Protein AF-A0A1V6YVW1-F1 (afdb_monomer_lite)

Sequence (339 aa):
MDSSQSLRDACGVPDSLFVRSDEDLIRLVYKEFPEEIDRLRRAYSIRDGPWTPSSTPSPSYILYNEEYDEVNRTLVGLLALRWIHTGQYETFIGSQPSASQLTRTSFDWIHGFYTRLITDANALFTLITSIIVNDLGKDPQLASDCHAKTDVDFSTLNHDAILLVACKAGLVPSLEQLPDQDRGDILRAIELGATFNFGQLAQAENAPVCLSGLHRMKGHDRSFRLRFMEQLLDIAGAAGHMDWTCAKKLTQPIFESYRNVYDVCEGVIAGTLTVRSGYDLVLIRRAEFIRDKDVRRFQVEDNPGDRALMRLFCMGNVTTQESINQSINQSSINLLQSN

Secondary structure (DSSP, 8-state):
--TT--HHHHHTSHHHHHTS-HHHHHHHHHHHSHHHHHHHTTS-----S-----SSPPHHHHHHSS--HHHHHHHHHHHHHHHHHTT-HHHHHTTS-TTTPPPHHHHHHHHHHHHTT--SHHHHHHHHHHHHHHGGGG-HHHHHHHHHHHS---TTS-HHHHHHHHHHTT--GGGGGS-HHHHHHHHHHHHHHTT--HHHHHTT-S-GGGGGGGGGGTT-HHHHHHHHHHHHHHHHHTTTTT--SS-TT--HHHHHHHHHHHHHHHHHHHTSS-HHHHHHHHHHHHHHHHTTSSPPPP-TTT-HHHHHHHHHHHHTT--SHHHHHHHHHHHHHHHHS--

Organism: Penicillium nalgiovense (NCBI:txid60175)

pLDDT: mean 89.25, std 13.31, range [36.84, 98.81]

Foldseek 3Di:
DPPPDALLNVLQPLVSLLVDDLLVNLVNLCVLQVPLLVLQQQFDDDDDDDFDADPDDASCCSVPVDFRQSSLLLSLLVNLVSCLQVVVQCQAQPPADPVFTADSVLSVVLSVLVCVQSVGSQSVLLLNLLSSLQRSLRRQVLQVVLCVQPVDRPSPADSLVSSLSCVVSCVRVSLVVHDPLSSVLSSLLSVLVSQADLLCLLLVVDDLCSLVSLLVCQVVVSSPSSSLSSVLSSQQSSCSSRPSRHSHRNTHSNSVSSVLSVVLSVCCSVVVDPSVRSSLSSLQVLQVQAVVAPDDRAPCPPDVVSVVVSSVCSNQVPRYPVSVVVVVVVVVVVVVVVD

Structure (mmCIF, N/CA/C/O backbone):
data_AF-A0A1V6YVW1-F1
#
_entry.id   AF-A0A1V6YVW1-F1
#
loop_
_atom_site.group_PDB
_atom_site.id
_atom_site.type_symbol
_atom_site.label_atom_id
_atom_site.label_alt_id
_atom_site.label_comp_id
_atom_site.label_asym_id
_atom_site.label_entity_id
_atom_site.label_seq_id
_atom_site.pdbx_PDB_ins_code
_atom_site.Cartn_x
_atom_site.Cartn_y
_atom_site.Cartn_z
_atom_site.occupancy
_atom_site.B_iso_or_equiv
_atom_site.auth_seq_id
_atom_site.auth_comp_id
_atom_site.auth_asym_id
_atom_site.auth_atom_id
_atom_site.pdbx_PDB_model_num
ATOM 1 N N . MET A 1 1 ? 25.630 0.011 -17.166 1.00 51.31 1 MET A N 1
ATOM 2 C CA . MET A 1 1 ? 24.665 -0.769 -16.369 1.00 51.31 1 MET A CA 1
ATOM 3 C C . MET A 1 1 ? 24.852 -2.223 -16.722 1.00 51.31 1 MET A C 1
ATOM 5 O O . MET A 1 1 ? 24.993 -2.512 -17.904 1.00 51.31 1 MET A O 1
ATOM 9 N N . ASP A 1 2 ? 24.896 -3.110 -15.734 1.00 52.19 2 ASP A N 1
ATOM 10 C CA . ASP A 1 2 ? 24.866 -4.540 -16.014 1.00 52.19 2 ASP A CA 1
ATOM 11 C C . ASP A 1 2 ? 23.437 -4.910 -16.435 1.00 52.19 2 ASP A C 1
ATOM 13 O O . ASP A 1 2 ? 22.532 -5.009 -15.609 1.00 52.19 2 ASP A O 1
ATOM 17 N N . SER A 1 3 ? 23.206 -5.014 -17.745 1.00 55.66 3 SER A N 1
ATOM 18 C CA . SER A 1 3 ? 21.890 -5.293 -18.333 1.00 55.66 3 SER A CA 1
ATOM 19 C C . SER A 1 3 ? 21.338 -6.677 -17.957 1.00 55.66 3 SER A C 1
ATOM 21 O O . SER A 1 3 ? 20.194 -6.993 -18.300 1.00 55.66 3 SER A O 1
ATOM 23 N N . SER A 1 4 ? 22.131 -7.499 -17.261 1.00 68.88 4 SER A N 1
ATOM 24 C CA . SER A 1 4 ? 21.795 -8.870 -16.882 1.00 68.88 4 SER A CA 1
ATOM 25 C C . SER A 1 4 ? 21.086 -9.010 -15.530 1.00 68.88 4 SER A C 1
ATOM 27 O O . SER A 1 4 ? 20.382 -9.997 -15.343 1.00 68.88 4 SER A O 1
ATOM 29 N N . GLN A 1 5 ? 21.194 -8.037 -14.618 1.00 84.06 5 GLN A N 1
ATOM 30 C CA . GLN A 1 5 ? 20.652 -8.193 -13.263 1.00 84.06 5 GLN A CA 1
ATOM 31 C C . GLN A 1 5 ? 19.112 -8.220 -13.260 1.00 84.06 5 GLN A C 1
ATOM 33 O O . GLN A 1 5 ? 18.473 -7.358 -13.876 1.00 84.06 5 GLN A O 1
ATOM 38 N N . SER A 1 6 ? 18.521 -9.208 -12.576 1.00 91.81 6 SER A N 1
ATOM 39 C CA . SER A 1 6 ? 17.074 -9.277 -12.324 1.00 91.81 6 SER A CA 1
ATOM 40 C C . SER A 1 6 ? 16.678 -8.412 -11.122 1.00 91.81 6 SER A C 1
ATOM 42 O O . SER A 1 6 ? 17.520 -8.090 -10.273 1.00 91.81 6 SER A O 1
ATOM 44 N N . LEU A 1 7 ? 15.399 -8.034 -11.011 1.00 95.19 7 LEU A N 1
ATOM 45 C CA . LEU A 1 7 ? 14.935 -7.304 -9.828 1.00 95.19 7 LEU A CA 1
ATOM 46 C C . LEU A 1 7 ? 15.065 -8.167 -8.568 1.00 95.19 7 LEU A C 1
ATOM 48 O O . LEU A 1 7 ? 15.433 -7.662 -7.505 1.00 95.19 7 LEU A O 1
ATOM 52 N N . ARG A 1 8 ? 14.817 -9.475 -8.694 1.00 92.62 8 ARG A N 1
ATOM 53 C CA . ARG A 1 8 ? 14.979 -10.442 -7.605 1.00 92.62 8 ARG A CA 1
ATOM 54 C C . ARG A 1 8 ? 16.405 -10.463 -7.059 1.00 92.62 8 ARG A C 1
ATOM 56 O O . ARG A 1 8 ? 16.582 -10.389 -5.846 1.00 92.62 8 ARG A O 1
ATOM 63 N N . ASP A 1 9 ? 17.411 -10.488 -7.932 1.00 92.75 9 ASP A N 1
ATOM 64 C CA . ASP A 1 9 ? 18.816 -10.440 -7.505 1.00 92.75 9 ASP A CA 1
ATOM 65 C C . ASP A 1 9 ? 19.139 -9.111 -6.817 1.00 92.75 9 ASP A C 1
ATOM 67 O O . ASP A 1 9 ? 19.844 -9.075 -5.809 1.00 92.75 9 ASP A O 1
ATOM 71 N N . ALA A 1 10 ? 18.600 -8.004 -7.337 1.00 95.31 10 ALA A N 1
ATOM 72 C CA . ALA A 1 10 ? 18.795 -6.685 -6.746 1.00 95.31 10 ALA A CA 1
ATOM 73 C C . ALA A 1 10 ? 18.149 -6.563 -5.352 1.00 95.31 10 ALA A C 1
ATOM 75 O O . ALA A 1 10 ? 18.706 -5.894 -4.482 1.00 95.31 10 ALA A O 1
ATOM 76 N N . CYS A 1 11 ? 17.039 -7.266 -5.096 1.00 96.19 11 CYS A N 1
ATOM 77 C CA . CYS A 1 11 ? 16.436 -7.350 -3.762 1.00 96.19 11 CYS A CA 1
ATOM 78 C C . CYS A 1 11 ? 17.350 -8.040 -2.735 1.00 96.19 11 CYS A C 1
ATOM 80 O O . CYS A 1 11 ? 17.188 -7.817 -1.539 1.00 96.19 11 CYS A O 1
ATOM 82 N N . GLY A 1 12 ? 18.340 -8.825 -3.180 1.00 94.81 12 GLY A N 1
ATOM 83 C CA . GLY A 1 12 ? 19.379 -9.405 -2.323 1.00 94.81 12 GLY A CA 1
ATOM 84 C C . GLY A 1 12 ? 20.291 -8.379 -1.654 1.00 94.81 12 GLY A C 1
ATOM 85 O O . GLY A 1 12 ? 20.924 -8.691 -0.647 1.00 94.81 12 GLY A O 1
ATOM 86 N N . VAL A 1 13 ? 20.341 -7.151 -2.180 1.00 94.00 13 VAL A N 1
ATOM 87 C CA . VAL A 1 13 ? 21.120 -6.043 -1.618 1.00 94.00 13 VAL A CA 1
ATOM 88 C C . VAL A 1 13 ? 20.265 -4.764 -1.646 1.00 94.00 13 VAL A C 1
ATOM 90 O O . VAL A 1 13 ? 20.503 -3.891 -2.487 1.00 94.00 13 VAL A O 1
ATOM 93 N N . PRO A 1 14 ? 19.267 -4.624 -0.746 1.00 92.62 14 PRO A N 1
ATOM 94 C CA . PRO A 1 14 ? 18.287 -3.532 -0.781 1.00 92.62 14 PRO A CA 1
ATOM 95 C C . PRO A 1 14 ? 18.909 -2.134 -0.843 1.00 92.62 14 PRO A C 1
ATOM 97 O O . PRO A 1 14 ? 18.463 -1.290 -1.616 1.00 92.62 14 PRO A O 1
ATOM 100 N N . ASP A 1 15 ? 19.995 -1.904 -0.103 1.00 93.06 15 ASP A N 1
ATOM 101 C CA . ASP A 1 15 ? 20.697 -0.617 -0.113 1.00 93.06 15 ASP A CA 1
ATOM 102 C C . ASP A 1 15 ? 21.286 -0.302 -1.497 1.00 93.06 15 ASP A C 1
ATOM 104 O O . ASP A 1 15 ? 21.225 0.833 -1.960 1.00 93.06 15 ASP A O 1
ATOM 108 N N . SER A 1 16 ? 21.794 -1.307 -2.218 1.00 93.88 16 SER A N 1
ATOM 109 C CA . SER A 1 16 ? 22.285 -1.121 -3.589 1.00 93.88 16 SER A CA 1
ATOM 110 C C . SER A 1 16 ? 21.148 -0.919 -4.591 1.00 93.88 16 SER A C 1
ATOM 112 O O . SER A 1 16 ? 21.315 -0.162 -5.549 1.00 93.88 16 SER A O 1
ATOM 114 N N . LEU A 1 17 ? 20.001 -1.575 -4.390 1.00 95.88 17 LEU A N 1
ATOM 115 C CA . LEU A 1 17 ? 18.803 -1.363 -5.203 1.00 95.88 17 LEU A CA 1
ATOM 116 C C . LEU A 1 17 ? 18.292 0.077 -5.062 1.00 95.88 17 LEU A C 1
ATOM 118 O O . LEU A 1 17 ? 18.029 0.736 -6.065 1.00 95.88 17 LEU A O 1
ATOM 122 N N . PHE A 1 18 ? 18.189 0.574 -3.832 1.00 95.62 18 PHE A N 1
ATOM 123 C CA . PHE A 1 18 ? 17.523 1.840 -3.527 1.00 95.62 18 PHE A CA 1
ATOM 124 C C . PHE A 1 18 ? 18.387 3.098 -3.675 1.00 95.62 18 PHE A C 1
ATOM 126 O O . PHE A 1 18 ? 17.844 4.201 -3.655 1.00 95.62 18 PHE A O 1
ATOM 133 N N . VAL A 1 19 ? 19.697 2.955 -3.893 1.00 94.12 19 VAL A N 1
ATOM 134 C CA . VAL A 1 19 ? 20.601 4.070 -4.246 1.00 94.12 19 VAL A CA 1
ATOM 135 C C . VAL A 1 19 ? 20.623 4.347 -5.762 1.00 94.12 19 VAL A C 1
ATOM 137 O O . VAL A 1 19 ? 21.201 5.337 -6.209 1.00 94.12 19 VAL A O 1
ATOM 140 N N . ARG A 1 20 ? 19.972 3.504 -6.576 1.00 95.31 20 ARG A N 1
ATOM 141 C CA . ARG A 1 20 ? 19.803 3.744 -8.019 1.00 95.31 20 ARG A CA 1
ATOM 142 C C . ARG A 1 20 ? 19.034 5.036 -8.291 1.00 95.31 20 ARG A C 1
ATOM 144 O O . ARG A 1 20 ? 18.223 5.477 -7.475 1.00 95.31 20 ARG A O 1
ATOM 151 N N . SER A 1 21 ? 19.260 5.601 -9.477 1.00 95.62 21 SER A N 1
ATOM 152 C CA . SER A 1 21 ? 18.420 6.687 -9.979 1.00 95.62 21 SER A CA 1
ATOM 153 C C . SER A 1 21 ? 16.964 6.224 -10.111 1.00 95.62 21 SER A C 1
ATOM 155 O O . SER A 1 21 ? 16.701 5.033 -10.302 1.00 95.62 21 SER A O 1
ATOM 157 N N . ASP A 1 22 ? 16.015 7.159 -10.023 1.00 95.06 22 ASP A N 1
ATOM 158 C CA . ASP A 1 22 ? 14.585 6.879 -10.205 1.00 95.06 22 ASP A CA 1
ATOM 159 C C . ASP A 1 22 ? 14.338 6.165 -11.536 1.00 95.06 22 ASP A C 1
ATOM 161 O O . ASP A 1 22 ? 13.654 5.146 -11.567 1.00 95.06 22 ASP A O 1
ATOM 165 N N . GLU A 1 23 ? 14.962 6.643 -12.616 1.00 96.81 23 GLU A N 1
ATOM 166 C CA . GLU A 1 23 ? 14.854 6.036 -13.941 1.00 96.81 23 GLU A CA 1
ATOM 167 C C . GLU A 1 23 ? 15.359 4.587 -13.963 1.00 96.81 23 GLU A C 1
ATOM 169 O O . GLU A 1 23 ? 14.657 3.706 -14.461 1.00 96.81 23 GLU A O 1
ATOM 174 N N . ASP A 1 24 ? 16.531 4.309 -13.388 1.00 96.75 24 ASP A N 1
ATOM 175 C CA . ASP A 1 24 ? 17.090 2.953 -13.365 1.00 96.75 24 ASP A CA 1
ATOM 176 C C . ASP A 1 24 ? 16.232 1.992 -12.543 1.00 96.75 24 ASP A C 1
ATOM 178 O O . ASP A 1 24 ? 16.047 0.837 -12.932 1.00 96.75 24 ASP A O 1
ATOM 182 N N . LEU A 1 25 ? 15.713 2.456 -11.403 1.00 97.50 25 LEU A N 1
ATOM 183 C CA . LEU A 1 25 ? 14.831 1.664 -10.552 1.00 97.50 25 LEU A CA 1
ATOM 184 C C . LEU A 1 25 ? 13.508 1.368 -11.270 1.00 97.50 25 LEU A C 1
ATOM 186 O O . LEU A 1 25 ? 13.089 0.214 -11.322 1.00 97.50 25 LEU A O 1
ATOM 190 N N . ILE A 1 26 ? 12.888 2.385 -11.872 1.00 98.12 26 ILE A N 1
ATOM 191 C CA . ILE A 1 26 ? 11.630 2.256 -12.618 1.00 98.12 26 ILE A CA 1
ATOM 192 C C . ILE A 1 26 ? 11.797 1.297 -13.800 1.00 98.12 26 ILE A C 1
ATOM 194 O O . ILE A 1 26 ? 10.984 0.391 -13.974 1.00 98.12 26 ILE A O 1
ATOM 198 N N . ARG A 1 27 ? 12.873 1.435 -14.586 1.00 97.69 27 ARG A N 1
ATOM 199 C CA . ARG A 1 27 ? 13.152 0.537 -15.718 1.00 97.69 27 ARG A CA 1
ATOM 200 C C . ARG A 1 27 ? 13.446 -0.894 -15.270 1.00 97.69 27 ARG A C 1
ATOM 202 O O . ARG A 1 27 ? 13.035 -1.827 -15.956 1.00 97.69 27 ARG A O 1
ATOM 209 N N . LEU A 1 28 ? 14.130 -1.085 -14.138 1.00 97.50 28 LEU A N 1
ATOM 210 C CA . LEU A 1 28 ? 14.383 -2.418 -13.584 1.00 97.50 28 LEU A CA 1
ATOM 211 C C . LEU A 1 28 ? 13.080 -3.099 -13.150 1.00 97.50 28 LEU A C 1
ATOM 213 O O . LEU A 1 28 ? 12.882 -4.269 -13.465 1.00 97.50 28 LEU A O 1
ATOM 217 N N . VAL A 1 29 ? 12.183 -2.371 -12.483 1.00 97.75 29 VAL A N 1
ATOM 218 C CA . VAL A 1 29 ? 10.866 -2.901 -12.105 1.00 97.75 29 VAL A CA 1
ATOM 219 C C . VAL A 1 29 ? 10.003 -3.173 -13.335 1.00 97.75 29 VAL A C 1
ATOM 221 O O . VAL A 1 29 ? 9.404 -4.238 -13.424 1.00 97.75 29 VAL A O 1
ATOM 224 N N . TYR A 1 30 ? 10.003 -2.283 -14.329 1.00 97.81 30 TYR A N 1
ATOM 225 C CA . TYR A 1 30 ? 9.282 -2.513 -15.583 1.00 97.81 30 TYR A CA 1
ATOM 226 C C . TYR A 1 30 ? 9.770 -3.749 -16.343 1.00 97.81 30 TYR A C 1
ATOM 228 O O . TYR A 1 30 ? 8.966 -4.492 -16.893 1.00 97.81 30 TYR A O 1
ATOM 236 N N . LYS A 1 31 ? 11.081 -4.011 -16.338 1.00 96.38 31 LYS A N 1
ATOM 237 C CA . LYS A 1 31 ? 11.651 -5.226 -16.936 1.00 96.38 31 LYS A CA 1
ATOM 238 C C . LYS A 1 31 ? 11.134 -6.505 -16.259 1.00 96.38 31 LYS A C 1
ATOM 240 O O . LYS A 1 31 ? 11.016 -7.521 -16.937 1.00 96.38 31 LYS A O 1
ATOM 245 N N . GLU A 1 32 ? 10.859 -6.459 -14.956 1.00 96.56 32 GLU A N 1
ATOM 246 C CA . GLU A 1 32 ? 10.355 -7.601 -14.181 1.00 96.56 32 GLU A CA 1
ATOM 247 C C . GLU A 1 32 ? 8.834 -7.792 -14.328 1.00 96.56 32 GLU A C 1
ATOM 249 O O . GLU A 1 32 ? 8.370 -8.926 -14.419 1.00 96.56 32 GLU A O 1
ATOM 254 N N . PHE A 1 33 ? 8.069 -6.696 -14.394 1.00 97.19 33 PHE A N 1
ATOM 255 C CA . PHE A 1 33 ? 6.597 -6.704 -14.425 1.00 97.19 33 PHE A CA 1
ATOM 256 C C . PHE A 1 33 ? 6.006 -5.976 -15.650 1.00 97.19 33 PHE A C 1
ATOM 258 O O . PHE A 1 33 ? 5.181 -5.068 -15.486 1.00 97.19 33 PHE A O 1
ATOM 265 N N . PRO A 1 34 ? 6.425 -6.302 -16.888 1.00 96.50 34 PRO A N 1
ATOM 266 C CA . PRO A 1 34 ? 5.994 -5.544 -18.058 1.00 96.50 34 PRO A CA 1
ATOM 267 C C . PRO A 1 34 ? 4.485 -5.674 -18.288 1.00 96.50 34 PRO A C 1
ATOM 269 O O . PRO A 1 34 ? 3.816 -4.671 -18.516 1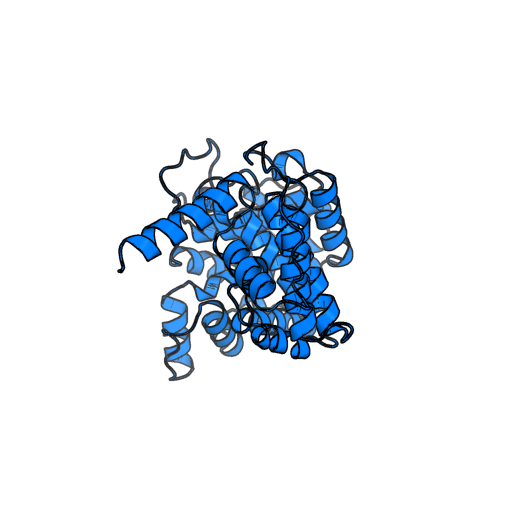.00 96.50 34 PRO A O 1
ATOM 272 N N . GLU A 1 35 ? 3.933 -6.888 -18.166 1.00 95.88 35 GLU A N 1
ATOM 273 C CA . GLU A 1 35 ? 2.511 -7.147 -18.410 1.00 95.88 35 GLU A CA 1
ATOM 274 C C . GLU A 1 35 ? 1.627 -6.423 -17.394 1.00 95.88 35 GLU A C 1
ATOM 276 O O . GLU A 1 35 ? 0.688 -5.729 -17.781 1.00 95.88 35 GLU A O 1
ATOM 281 N N . GLU A 1 36 ? 1.936 -6.541 -16.102 1.00 97.00 36 GLU A N 1
ATOM 282 C CA . GLU A 1 36 ? 1.182 -5.891 -15.036 1.00 97.00 36 GLU A CA 1
ATOM 283 C C . GLU A 1 36 ? 1.202 -4.362 -15.177 1.00 97.00 36 GLU A C 1
ATOM 285 O O . GLU A 1 36 ? 0.148 -3.725 -15.139 1.00 97.00 36 GLU A O 1
ATOM 290 N N . ILE A 1 37 ? 2.369 -3.758 -15.419 1.00 97.69 37 ILE A N 1
ATOM 291 C CA . ILE A 1 37 ? 2.474 -2.296 -15.540 1.00 97.69 37 ILE A CA 1
ATOM 292 C C . ILE A 1 37 ? 1.793 -1.795 -16.824 1.00 97.69 37 ILE A C 1
ATOM 294 O O . ILE A 1 37 ? 1.158 -0.738 -16.804 1.00 97.69 37 ILE A O 1
ATOM 298 N N . ASP A 1 38 ? 1.846 -2.549 -17.925 1.00 97.25 38 ASP A N 1
ATOM 299 C CA . ASP A 1 38 ? 1.110 -2.204 -19.145 1.00 97.25 38 ASP A CA 1
ATOM 300 C C . ASP A 1 38 ? -0.413 -2.258 -18.947 1.00 97.25 38 ASP A C 1
ATOM 302 O O . ASP A 1 38 ? -1.141 -1.457 -19.543 1.00 97.25 38 ASP A O 1
ATOM 306 N N . ARG A 1 39 ? -0.930 -3.163 -18.100 1.00 96.06 39 ARG A N 1
ATOM 307 C CA . ARG A 1 39 ? -2.366 -3.195 -17.762 1.00 96.06 39 ARG A CA 1
ATOM 308 C C . ARG A 1 39 ? -2.820 -1.911 -17.070 1.00 96.06 39 ARG A C 1
ATOM 310 O O . ARG A 1 39 ? -3.889 -1.395 -17.403 1.00 96.06 39 ARG A O 1
ATOM 317 N N . LEU A 1 40 ? -1.998 -1.348 -16.182 1.00 96.38 40 LEU A N 1
ATOM 318 C CA . LEU A 1 40 ? -2.322 -0.121 -15.438 1.00 96.38 40 LEU A CA 1
ATOM 319 C C . LEU A 1 40 ? -2.533 1.103 -16.340 1.00 96.38 40 LEU A C 1
ATOM 321 O O . LEU A 1 40 ? -3.217 2.043 -15.948 1.00 96.38 40 LEU A O 1
ATOM 325 N N . ARG A 1 41 ? -2.037 1.089 -17.581 1.00 95.94 41 ARG A N 1
ATOM 326 C CA . ARG A 1 41 ? -2.298 2.152 -18.569 1.00 95.94 41 ARG A CA 1
ATOM 327 C C . ARG A 1 41 ? -3.778 2.283 -18.942 1.00 95.94 41 ARG A C 1
ATOM 329 O O . ARG A 1 41 ? -4.197 3.337 -19.409 1.00 95.94 41 ARG A O 1
ATOM 336 N N . ARG A 1 42 ? -4.561 1.213 -18.769 1.00 93.44 42 ARG A N 1
ATOM 337 C CA . ARG A 1 42 ? -6.011 1.180 -19.034 1.00 93.44 42 ARG A CA 1
ATOM 338 C C . ARG A 1 42 ? -6.857 1.406 -17.788 1.00 93.44 42 ARG A C 1
ATOM 340 O O . ARG A 1 42 ? -8.074 1.544 -17.906 1.00 93.44 42 ARG A O 1
ATOM 347 N N . ALA A 1 43 ? -6.239 1.397 -16.611 1.00 89.69 43 ALA A N 1
ATOM 348 C CA . ALA A 1 43 ? -6.950 1.597 -15.366 1.00 89.69 43 ALA A CA 1
ATOM 349 C C . ALA A 1 43 ? -7.441 3.049 -15.269 1.00 89.69 43 ALA A C 1
ATOM 351 O O . ALA A 1 43 ? -6.760 3.994 -15.673 1.00 89.69 43 ALA A O 1
ATOM 352 N N . TYR A 1 44 ? -8.659 3.224 -14.762 1.00 79.56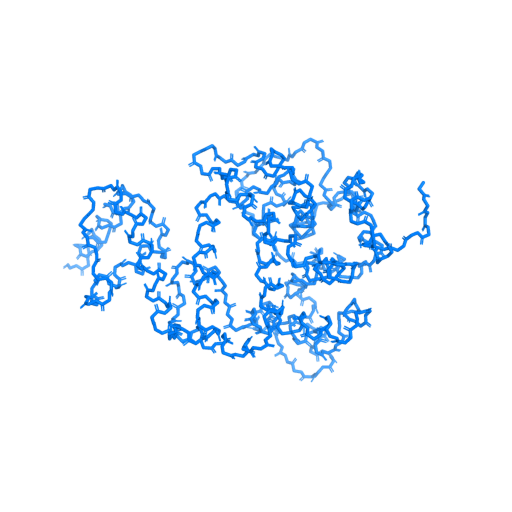 44 TYR A N 1
ATOM 353 C CA . TYR A 1 44 ? -9.249 4.548 -14.601 1.00 79.56 44 TYR A CA 1
ATOM 354 C C . TYR A 1 44 ? -8.693 5.238 -13.348 1.00 79.56 44 TYR A C 1
ATOM 356 O O . TYR A 1 44 ? -8.445 4.591 -12.332 1.00 79.56 44 TYR A O 1
ATOM 364 N N . SER A 1 45 ? -8.572 6.566 -13.398 1.00 78.50 45 SER A N 1
ATOM 365 C CA . SER A 1 45 ? -8.248 7.394 -12.234 1.00 78.50 45 SER A CA 1
ATOM 366 C C . SER A 1 45 ? -9.141 8.627 -12.183 1.00 78.50 45 SER A C 1
ATOM 368 O O . SER A 1 45 ? -9.599 9.130 -13.211 1.00 78.50 45 SER A O 1
ATOM 370 N N . ILE A 1 46 ? -9.400 9.115 -10.973 1.00 72.25 46 ILE A N 1
ATOM 371 C CA . ILE A 1 46 ? -10.128 10.364 -10.736 1.00 72.25 46 ILE A CA 1
ATOM 372 C C . ILE A 1 46 ? -9.101 11.420 -10.335 1.00 72.25 46 ILE A C 1
ATOM 374 O O . ILE A 1 46 ? -8.345 11.224 -9.383 1.00 72.25 46 ILE A O 1
ATOM 378 N N . ARG A 1 47 ? -9.092 12.543 -11.059 1.00 72.88 47 ARG A N 1
ATOM 379 C CA . ARG A 1 47 ? -8.195 13.675 -10.803 1.00 72.88 47 ARG A CA 1
ATOM 380 C C . ARG A 1 47 ? -8.855 14.699 -9.884 1.00 72.88 47 ARG A C 1
ATOM 382 O O . ARG A 1 47 ? -9.971 15.149 -10.149 1.00 72.88 47 ARG A O 1
ATOM 389 N N . ASP A 1 48 ? -8.124 15.124 -8.859 1.00 65.12 48 ASP A N 1
ATOM 390 C CA . ASP A 1 48 ? -8.543 16.184 -7.938 1.00 65.12 48 ASP A CA 1
ATOM 391 C C . ASP A 1 48 ? -8.166 17.565 -8.506 1.00 65.12 48 ASP A C 1
ATOM 393 O O . ASP A 1 48 ? -7.157 18.158 -8.128 1.00 65.12 48 ASP A O 1
ATOM 397 N N . GLY A 1 49 ? -8.988 18.102 -9.411 1.00 66.81 49 GLY A N 1
ATOM 398 C CA . GLY A 1 49 ? -8.851 19.484 -9.887 1.00 66.81 49 GLY A CA 1
ATOM 399 C C . GLY A 1 49 ? -7.577 19.781 -10.705 1.00 66.81 49 GLY A C 1
ATOM 400 O O . GLY A 1 49 ? -6.880 18.871 -11.155 1.00 66.81 49 GLY A O 1
ATOM 401 N N . PRO A 1 50 ? -7.298 21.068 -10.986 1.00 68.56 50 PRO A N 1
ATOM 402 C CA . PRO A 1 50 ? -6.122 21.470 -11.753 1.00 68.56 50 PRO A CA 1
ATOM 403 C C . PRO A 1 50 ? -4.833 21.291 -10.937 1.00 68.56 50 PRO A C 1
ATOM 405 O O . PRO A 1 50 ? -4.787 21.644 -9.759 1.00 68.56 50 PRO A O 1
ATOM 408 N N . TRP A 1 51 ? -3.764 20.807 -11.578 1.00 76.94 51 TRP A N 1
ATOM 409 C CA . TRP A 1 51 ? -2.437 20.689 -10.967 1.00 76.94 51 TRP A CA 1
ATOM 410 C C . TRP A 1 51 ? -1.346 21.276 -11.868 1.00 76.94 51 TRP A C 1
ATOM 412 O O . TRP A 1 51 ? -1.532 21.433 -13.076 1.00 76.94 51 TRP A O 1
ATOM 422 N N . THR A 1 52 ? -0.198 21.576 -11.262 1.00 75.56 52 THR A N 1
ATOM 423 C CA . THR A 1 52 ? 1.017 21.983 -11.971 1.00 75.56 52 THR A CA 1
ATOM 424 C C . THR A 1 52 ? 2.000 20.813 -11.955 1.00 75.56 52 THR A C 1
ATOM 426 O O . THR A 1 52 ? 2.412 20.417 -10.862 1.00 75.56 52 THR A O 1
ATOM 429 N N . PRO A 1 53 ? 2.364 20.244 -13.117 1.00 75.31 53 PRO A N 1
ATOM 430 C CA . PRO A 1 53 ? 3.328 19.150 -13.196 1.00 75.31 53 PRO A CA 1
ATOM 431 C C . PRO A 1 53 ? 4.694 19.538 -12.616 1.00 75.31 53 PRO A C 1
ATOM 433 O O . PRO A 1 53 ? 5.108 20.697 -12.715 1.00 75.31 53 PRO A O 1
ATOM 436 N N . SER A 1 54 ? 5.409 18.563 -12.049 1.00 81.75 54 SER A N 1
ATOM 437 C CA . SER A 1 54 ? 6.826 18.738 -11.703 1.00 81.75 54 SER A CA 1
ATOM 438 C C . SER A 1 54 ? 7.663 18.981 -12.967 1.00 81.75 54 SER A C 1
ATOM 440 O O . SER A 1 54 ? 7.273 18.614 -14.074 1.00 81.75 54 SER A O 1
ATOM 442 N N . SER A 1 55 ? 8.836 19.596 -12.805 1.00 86.06 55 SER A N 1
ATOM 443 C CA . SER A 1 55 ? 9.796 19.820 -13.894 1.00 86.06 55 SER A CA 1
ATOM 444 C C . SER A 1 55 ? 10.568 18.561 -14.302 1.00 86.06 55 SER A C 1
ATOM 446 O O . SER A 1 55 ? 11.227 18.559 -15.342 1.00 86.06 55 SER A O 1
ATOM 448 N N . THR A 1 56 ? 10.519 17.504 -13.491 1.00 92.50 56 THR A N 1
ATOM 449 C CA . THR A 1 56 ? 11.144 16.209 -13.780 1.00 92.50 56 THR A CA 1
ATOM 450 C C . THR A 1 56 ? 10.153 15.267 -14.460 1.00 92.50 56 THR A C 1
ATOM 452 O O . THR A 1 56 ? 8.973 15.350 -14.154 1.00 92.50 56 THR A O 1
ATOM 455 N N . PRO A 1 57 ? 10.582 14.342 -15.332 1.00 94.94 57 PRO A N 1
ATOM 456 C CA . PRO A 1 57 ? 9.680 13.349 -15.919 1.00 94.94 57 PRO A CA 1
ATOM 457 C C . PRO A 1 57 ? 8.973 12.491 -14.858 1.00 94.94 57 PRO A C 1
ATOM 459 O O . PRO A 1 57 ? 9.602 12.078 -13.880 1.00 94.94 57 PRO A O 1
ATOM 462 N N . SER A 1 58 ? 7.686 12.202 -15.064 1.00 96.81 58 SER A N 1
ATOM 463 C CA . SER A 1 58 ? 6.933 11.249 -14.241 1.00 96.81 58 SER A CA 1
ATOM 464 C C . SER A 1 58 ? 7.367 9.800 -14.523 1.00 96.81 58 SER A C 1
ATOM 466 O O . SER A 1 58 ? 7.980 9.530 -15.563 1.00 96.81 58 SER A O 1
ATOM 468 N N . PRO A 1 59 ? 7.036 8.828 -13.649 1.00 98.12 59 PRO A N 1
ATOM 469 C CA . PRO A 1 59 ? 7.341 7.423 -13.904 1.00 98.12 59 PRO A CA 1
ATOM 470 C C . PRO A 1 59 ? 6.791 6.885 -15.230 1.00 98.12 59 PRO A C 1
ATOM 472 O O . PRO A 1 59 ? 7.500 6.193 -15.960 1.00 98.12 59 PRO A O 1
ATOM 475 N N . SER A 1 60 ? 5.552 7.227 -15.579 1.00 97.69 60 SER A N 1
ATOM 476 C CA . SER A 1 60 ? 4.960 6.828 -16.859 1.00 97.69 60 SER A CA 1
ATOM 477 C C . SER A 1 60 ? 5.627 7.527 -18.043 1.00 97.69 60 SER A C 1
ATOM 479 O O . SER A 1 60 ? 5.897 6.870 -19.049 1.00 97.69 60 SER A O 1
ATOM 481 N N . TYR A 1 61 ? 6.020 8.797 -17.904 1.00 97.25 61 TYR A N 1
ATOM 482 C CA . TYR A 1 61 ? 6.768 9.501 -18.943 1.00 97.25 61 TYR A CA 1
ATOM 483 C C . TYR A 1 61 ? 8.153 8.876 -19.181 1.00 97.25 61 TYR A C 1
ATOM 485 O O . TYR A 1 61 ? 8.585 8.755 -20.326 1.00 97.25 61 TYR A O 1
ATOM 493 N N . ILE A 1 62 ? 8.835 8.405 -18.130 1.00 97.75 62 ILE A N 1
ATOM 494 C CA . ILE A 1 62 ? 10.111 7.670 -18.240 1.00 97.75 62 ILE A CA 1
ATOM 495 C C . ILE A 1 62 ? 9.953 6.381 -19.067 1.00 97.75 62 ILE A C 1
ATOM 497 O O . ILE A 1 62 ? 10.846 6.028 -19.850 1.00 97.75 62 ILE A O 1
ATOM 501 N N . LEU A 1 63 ? 8.839 5.666 -18.885 1.00 98.06 63 LEU A N 1
ATOM 502 C CA . LEU A 1 63 ? 8.579 4.380 -19.540 1.00 98.06 63 LEU A CA 1
ATOM 503 C C . LEU A 1 63 ? 8.019 4.527 -20.959 1.00 98.06 63 LEU A C 1
ATOM 505 O O . LEU A 1 63 ? 8.457 3.814 -21.861 1.00 98.06 63 LEU A O 1
ATOM 509 N N . TYR A 1 64 ? 7.077 5.447 -21.155 1.00 97.69 64 TYR A N 1
ATOM 510 C CA . TYR A 1 64 ? 6.227 5.506 -22.346 1.00 97.69 64 TYR A CA 1
ATOM 511 C C . TYR A 1 64 ? 6.290 6.838 -23.094 1.00 97.69 64 TYR A C 1
ATOM 513 O O . TYR A 1 64 ? 5.729 6.937 -24.183 1.00 97.69 64 TYR A O 1
ATOM 521 N N . ASN A 1 65 ? 6.954 7.858 -22.536 1.00 96.25 65 ASN A N 1
ATOM 522 C CA . ASN A 1 65 ? 6.911 9.235 -23.040 1.00 96.25 65 ASN A CA 1
ATOM 523 C C . ASN A 1 65 ? 5.461 9.773 -23.144 1.00 96.25 65 ASN A C 1
ATOM 525 O O . ASN A 1 65 ? 5.128 10.551 -24.038 1.00 96.25 65 ASN A O 1
ATOM 529 N N . GLU A 1 66 ? 4.597 9.319 -22.230 1.00 95.50 66 GLU A N 1
ATOM 530 C CA . GLU A 1 66 ? 3.180 9.666 -22.102 1.00 95.50 66 GLU A CA 1
ATOM 531 C C . GLU A 1 66 ? 2.742 9.503 -20.634 1.00 95.50 66 GLU A C 1
ATOM 533 O O . GLU A 1 66 ? 3.308 8.685 -19.907 1.00 95.50 66 GLU A O 1
ATOM 538 N N . GLU A 1 67 ? 1.748 10.283 -20.198 1.00 93.69 67 GLU A N 1
ATOM 539 C CA . GLU A 1 67 ? 1.245 10.271 -18.820 1.00 93.69 67 GLU A CA 1
ATOM 540 C C . GLU A 1 67 ? 0.126 9.244 -18.617 1.00 93.69 67 GLU A C 1
ATOM 542 O O . GLU A 1 67 ? -0.931 9.332 -19.243 1.00 93.69 67 GLU A O 1
ATOM 547 N N . TYR A 1 68 ? 0.327 8.328 -17.669 1.00 95.50 68 TYR A N 1
ATOM 548 C CA . TYR A 1 68 ? -0.672 7.351 -17.236 1.00 95.50 68 TYR A CA 1
ATOM 549 C C . TYR A 1 68 ? -0.850 7.421 -15.717 1.00 95.50 68 TYR A C 1
ATOM 551 O O . TYR A 1 68 ? 0.070 7.110 -14.958 1.00 95.50 68 TYR A O 1
ATOM 559 N N . ASP A 1 69 ? -2.045 7.821 -15.271 1.00 94.88 69 ASP A N 1
ATOM 560 C CA . ASP A 1 69 ? -2.303 8.163 -13.867 1.00 94.88 69 ASP A CA 1
ATOM 561 C C . ASP A 1 69 ? -2.033 6.988 -12.915 1.00 94.88 69 ASP A C 1
ATOM 563 O O . ASP A 1 69 ? -1.290 7.148 -11.948 1.00 94.88 69 ASP A O 1
ATOM 567 N N . GLU A 1 70 ? -2.585 5.803 -13.187 1.00 95.50 70 GLU A N 1
ATOM 568 C CA . GLU A 1 70 ? -2.408 4.642 -12.301 1.00 95.50 70 GLU A CA 1
ATOM 569 C C . GLU A 1 70 ? -0.973 4.094 -12.348 1.00 95.50 70 GLU A C 1
ATOM 571 O O . GLU A 1 70 ? -0.429 3.754 -11.304 1.00 95.50 70 GLU A O 1
ATOM 576 N N . VAL A 1 71 ? -0.288 4.145 -13.500 1.00 97.62 71 VAL A N 1
ATOM 577 C CA . VAL A 1 71 ? 1.155 3.832 -13.571 1.00 97.62 71 VAL A CA 1
ATOM 578 C C . VAL A 1 71 ? 1.952 4.763 -12.652 1.00 97.62 71 VAL A C 1
ATOM 580 O O . VAL A 1 71 ? 2.790 4.304 -11.876 1.00 97.62 71 VAL A O 1
ATOM 583 N N . ASN A 1 72 ? 1.684 6.073 -12.710 1.00 97.31 72 ASN A N 1
ATOM 584 C CA . ASN A 1 72 ? 2.344 7.052 -11.849 1.00 97.31 72 ASN A CA 1
ATOM 585 C C . ASN A 1 72 ? 2.042 6.791 -10.369 1.00 97.31 72 ASN A C 1
ATOM 587 O O . ASN A 1 72 ? 2.952 6.848 -9.546 1.00 97.31 72 ASN A O 1
ATOM 591 N N . ARG A 1 73 ? 0.792 6.482 -10.011 1.00 96.94 73 ARG A N 1
ATOM 592 C CA . ARG A 1 73 ? 0.407 6.212 -8.617 1.00 96.94 73 ARG A CA 1
ATOM 593 C C . ARG A 1 73 ? 1.119 4.986 -8.054 1.00 96.94 73 ARG A C 1
ATOM 595 O O . ARG A 1 73 ? 1.772 5.090 -7.015 1.00 96.94 73 ARG A O 1
ATOM 602 N N . THR A 1 74 ? 1.066 3.864 -8.767 1.00 97.88 74 THR A N 1
ATOM 603 C CA . THR A 1 74 ? 1.694 2.608 -8.343 1.00 97.88 74 THR A CA 1
ATOM 604 C C . THR A 1 74 ? 3.215 2.752 -8.233 1.00 97.88 74 THR A C 1
ATOM 606 O O . THR A 1 74 ? 3.809 2.381 -7.218 1.00 97.88 74 THR A O 1
ATOM 609 N N . LEU A 1 75 ? 3.870 3.357 -9.233 1.00 98.50 75 LEU A N 1
ATOM 610 C CA . LEU A 1 75 ? 5.326 3.523 -9.208 1.00 98.50 75 LEU A CA 1
ATOM 611 C C . LEU A 1 75 ? 5.786 4.560 -8.177 1.00 98.50 75 LEU A C 1
ATOM 613 O O . LEU A 1 75 ? 6.855 4.392 -7.599 1.00 98.50 75 LEU A O 1
ATOM 617 N N . VAL A 1 76 ? 4.990 5.581 -7.853 1.00 98.44 76 VAL A N 1
ATOM 618 C CA . VAL A 1 76 ? 5.301 6.477 -6.723 1.00 98.44 76 VAL A CA 1
ATOM 619 C C . VAL A 1 76 ? 5.136 5.758 -5.382 1.00 98.44 76 VAL A C 1
ATOM 621 O O . VAL A 1 76 ? 5.933 6.001 -4.481 1.00 98.44 76 VAL A O 1
ATOM 624 N N . GLY A 1 77 ? 4.202 4.810 -5.253 1.00 98.50 77 GLY A N 1
ATOM 625 C CA . GLY A 1 77 ? 4.146 3.899 -4.102 1.00 98.50 77 GLY A CA 1
ATOM 626 C C . GLY A 1 77 ? 5.444 3.094 -3.927 1.00 98.50 77 GLY A C 1
ATOM 627 O O . GLY A 1 77 ? 5.977 2.986 -2.821 1.00 98.50 77 GLY A O 1
ATOM 628 N N . LEU A 1 78 ? 6.036 2.617 -5.026 1.00 98.50 78 LEU A N 1
ATOM 629 C CA . LEU A 1 78 ? 7.364 1.989 -5.017 1.00 98.50 78 LEU A CA 1
ATOM 630 C C . LEU A 1 78 ? 8.483 2.979 -4.633 1.00 98.50 78 LEU A C 1
ATOM 632 O O . LEU A 1 78 ? 9.368 2.641 -3.844 1.00 98.50 78 LEU A O 1
ATOM 636 N N . LEU A 1 79 ? 8.472 4.207 -5.160 1.00 98.62 79 LEU A N 1
ATOM 637 C CA . LEU A 1 79 ? 9.462 5.226 -4.778 1.00 98.62 79 LEU A CA 1
ATOM 638 C C . LEU A 1 79 ? 9.316 5.631 -3.301 1.00 98.62 79 LEU A C 1
ATOM 640 O O . LEU A 1 79 ? 10.324 5.890 -2.642 1.00 98.62 79 LEU A O 1
ATOM 644 N N . ALA A 1 80 ? 8.101 5.601 -2.753 1.00 98.69 80 ALA A N 1
ATOM 645 C CA . ALA A 1 80 ? 7.845 5.792 -1.332 1.00 98.69 80 ALA A CA 1
ATOM 646 C C . ALA A 1 80 ? 8.458 4.677 -0.479 1.00 98.69 80 ALA A C 1
ATOM 648 O O . ALA A 1 80 ? 9.077 4.982 0.542 1.00 98.69 80 ALA A O 1
ATOM 649 N N . LEU A 1 81 ? 8.390 3.415 -0.919 1.00 98.62 81 LEU A N 1
ATOM 650 C CA . LEU A 1 81 ? 9.107 2.311 -0.272 1.00 98.62 81 LEU A CA 1
ATOM 651 C C . LEU A 1 81 ? 10.617 2.593 -0.205 1.00 98.62 81 LEU A C 1
ATOM 653 O O . LEU A 1 81 ? 11.223 2.430 0.854 1.00 98.62 81 LEU A O 1
ATOM 657 N N . ARG A 1 82 ? 11.219 3.083 -1.296 1.00 98.12 82 ARG A N 1
ATOM 658 C CA . ARG A 1 82 ? 12.631 3.502 -1.311 1.00 98.12 82 ARG A CA 1
ATOM 659 C C . ARG A 1 82 ? 12.912 4.601 -0.285 1.00 98.12 82 ARG A C 1
ATOM 661 O O . ARG A 1 82 ? 13.890 4.498 0.457 1.00 98.12 82 ARG A O 1
ATOM 668 N N . TRP A 1 83 ? 12.099 5.658 -0.244 1.00 98.56 83 TRP A N 1
ATOM 669 C CA . TRP A 1 83 ? 12.302 6.770 0.693 1.00 98.56 83 TRP A CA 1
ATOM 670 C C . TRP A 1 83 ? 12.181 6.313 2.147 1.00 98.56 83 TRP A C 1
ATOM 672 O O . TRP A 1 83 ? 12.994 6.712 2.978 1.00 98.56 83 TRP A O 1
ATOM 682 N N . ILE A 1 84 ? 11.219 5.434 2.440 1.00 98.50 84 ILE A N 1
ATOM 683 C CA . ILE A 1 84 ? 11.062 4.803 3.753 1.00 98.50 84 ILE A CA 1
ATOM 684 C C . ILE A 1 84 ? 12.306 3.978 4.087 1.00 98.50 84 ILE A C 1
ATOM 686 O O . ILE A 1 84 ? 12.897 4.200 5.138 1.00 98.50 84 ILE A O 1
ATOM 690 N N . HIS A 1 85 ? 12.738 3.069 3.208 1.00 97.12 85 HIS A N 1
ATOM 691 C CA . HIS A 1 85 ? 13.895 2.193 3.446 1.00 97.12 85 HIS A CA 1
ATOM 692 C C . HIS A 1 85 ? 15.180 2.985 3.709 1.00 97.12 85 HIS A C 1
ATOM 694 O O . HIS A 1 85 ? 15.916 2.695 4.646 1.00 97.12 85 HIS A O 1
ATOM 700 N N . THR A 1 86 ? 15.422 4.029 2.917 1.00 96.56 86 THR A N 1
ATOM 701 C CA . THR A 1 86 ? 16.640 4.857 2.988 1.00 96.56 86 THR A CA 1
ATOM 702 C C . THR A 1 86 ? 16.558 6.008 3.996 1.00 96.56 86 THR A C 1
ATOM 704 O O . THR A 1 86 ? 17.501 6.789 4.115 1.00 96.56 86 THR A O 1
ATOM 707 N N . GLY A 1 87 ? 15.447 6.139 4.727 1.00 97.06 87 GLY A N 1
ATOM 708 C CA . GLY A 1 87 ? 15.265 7.183 5.737 1.00 97.06 87 GLY A CA 1
ATOM 709 C C . GLY A 1 87 ? 15.163 8.608 5.173 1.00 97.06 87 GLY A C 1
ATOM 710 O O . GLY A 1 87 ? 15.443 9.572 5.889 1.00 97.06 87 GLY A O 1
ATOM 711 N N . GLN A 1 88 ? 14.774 8.769 3.904 1.00 98.00 88 GLN A N 1
ATOM 712 C CA . GLN A 1 88 ? 14.677 10.059 3.206 1.00 98.00 88 GLN A CA 1
ATOM 713 C C . GLN A 1 88 ? 13.405 10.835 3.583 1.00 98.00 88 GLN A C 1
ATOM 715 O O . GLN A 1 88 ? 12.526 11.074 2.755 1.00 98.00 88 GLN A O 1
ATOM 720 N N . TYR A 1 89 ? 13.313 11.249 4.846 1.00 98.62 89 TYR A N 1
ATOM 721 C CA . TYR A 1 89 ? 12.157 11.966 5.392 1.00 98.62 89 TYR A CA 1
ATOM 722 C C . TYR A 1 89 ? 11.823 13.263 4.632 1.00 98.62 89 TYR A C 1
ATOM 724 O O . TYR A 1 89 ? 10.667 13.476 4.279 1.00 98.62 89 TYR A O 1
ATOM 732 N N . GLU A 1 90 ? 12.821 14.099 4.325 1.00 98.44 90 GLU A N 1
ATOM 733 C CA . GLU A 1 90 ? 12.595 15.389 3.649 1.00 98.44 90 GLU A CA 1
ATOM 734 C C . GLU A 1 90 ? 12.020 15.211 2.236 1.00 98.44 90 GLU A C 1
ATOM 736 O O . GLU A 1 90 ? 11.088 15.910 1.843 1.00 98.44 90 GLU A O 1
ATOM 741 N N . THR A 1 91 ? 12.516 14.219 1.488 1.00 97.94 91 THR A N 1
ATOM 742 C CA . THR A 1 91 ? 11.946 13.850 0.184 1.00 97.94 91 THR A CA 1
ATOM 743 C C . THR A 1 91 ? 10.524 13.324 0.349 1.00 97.94 91 THR A C 1
ATOM 745 O O . THR A 1 91 ? 9.624 13.727 -0.381 1.00 97.94 91 THR A O 1
ATOM 748 N N . PHE A 1 92 ? 10.299 12.457 1.341 1.00 98.56 92 PHE A N 1
ATOM 749 C CA . PHE A 1 92 ? 9.001 11.835 1.583 1.00 98.56 92 PHE A CA 1
ATOM 750 C C . PHE A 1 92 ? 7.895 12.871 1.814 1.00 98.56 92 PHE A C 1
ATOM 752 O O . PHE A 1 92 ? 6.805 12.741 1.255 1.00 98.56 92 PHE A O 1
ATOM 759 N N . ILE A 1 93 ? 8.176 13.908 2.608 1.00 98.06 93 ILE A N 1
ATOM 760 C CA . ILE A 1 93 ? 7.204 14.958 2.935 1.00 98.06 93 ILE A CA 1
ATOM 761 C C . ILE A 1 93 ? 7.138 16.085 1.901 1.00 98.06 93 ILE A C 1
ATOM 763 O O . ILE A 1 93 ? 6.169 16.835 1.943 1.00 98.06 93 ILE A O 1
ATOM 767 N N . GLY A 1 94 ? 8.133 16.208 1.013 1.00 95.94 94 GLY A N 1
ATOM 768 C CA . GLY A 1 94 ? 8.287 17.218 -0.045 1.00 95.94 94 GLY A CA 1
ATOM 769 C C . GLY A 1 94 ? 7.234 18.332 -0.081 1.00 95.94 94 GLY A C 1
ATOM 770 O O . GLY A 1 94 ? 7.361 19.342 0.608 1.00 95.94 94 GLY A O 1
ATOM 771 N N . SER A 1 95 ? 6.186 18.146 -0.889 1.00 93.44 95 SER A N 1
ATOM 772 C CA . SER A 1 95 ? 5.126 19.137 -1.131 1.00 93.44 95 SER A CA 1
ATOM 773 C C . SER A 1 95 ? 3.889 19.005 -0.227 1.00 93.44 95 SER A C 1
ATOM 775 O O . SER A 1 95 ? 2.848 19.616 -0.498 1.00 93.44 95 SER A O 1
ATOM 777 N N . GLN A 1 96 ? 3.956 18.211 0.847 1.00 94.94 96 GLN A N 1
ATOM 778 C CA . GLN A 1 96 ? 2.854 18.099 1.801 1.00 94.94 96 GLN A CA 1
ATOM 779 C C . GLN A 1 96 ? 2.552 19.466 2.448 1.00 94.94 96 GLN A C 1
ATOM 781 O O . GLN A 1 96 ? 3.479 20.200 2.801 1.00 94.94 96 GLN A O 1
ATOM 786 N N . PRO A 1 97 ? 1.272 19.821 2.671 1.00 91.12 97 PRO A N 1
ATOM 787 C CA . PRO A 1 97 ? 0.926 21.077 3.331 1.00 91.12 97 PRO A CA 1
ATOM 788 C C . PRO A 1 97 ? 1.495 21.132 4.752 1.00 91.12 97 PRO A C 1
ATOM 790 O O . PRO A 1 97 ? 1.246 20.224 5.544 1.00 91.12 97 PRO A O 1
ATOM 793 N N . SER A 1 98 ? 2.182 22.222 5.112 1.00 92.12 98 SER A N 1
ATOM 794 C CA . SER A 1 98 ? 2.864 22.355 6.412 1.00 92.12 98 SER A CA 1
ATOM 795 C C . SER A 1 98 ? 1.939 22.148 7.617 1.00 92.12 98 SER A C 1
ATOM 797 O O . SER A 1 98 ? 2.366 21.620 8.636 1.00 92.12 98 SER A O 1
ATOM 799 N N . ALA A 1 99 ? 0.658 22.518 7.499 1.00 89.44 99 ALA A N 1
ATOM 800 C CA . ALA A 1 99 ? -0.333 22.358 8.566 1.00 89.44 99 ALA A CA 1
ATOM 801 C C . ALA A 1 99 ? -0.719 20.893 8.855 1.00 89.44 99 ALA A C 1
ATOM 803 O O . ALA A 1 99 ? -1.263 20.605 9.917 1.00 89.44 99 ALA A O 1
ATOM 804 N N . SER A 1 100 ? -0.470 19.977 7.918 1.00 91.06 100 SER A N 1
ATOM 805 C CA . SER A 1 100 ? -0.834 18.556 8.018 1.00 91.06 100 SER A CA 1
ATOM 806 C C . SER A 1 100 ? 0.337 17.618 7.719 1.00 91.06 100 SER A C 1
ATOM 808 O O . SER A 1 100 ? 0.133 16.419 7.554 1.00 91.06 100 SER A O 1
ATOM 810 N N . GLN A 1 101 ? 1.550 18.147 7.593 1.00 96.44 101 GLN A N 1
ATOM 811 C CA . GLN A 1 101 ? 2.731 17.396 7.186 1.00 96.44 101 GLN A CA 1
ATOM 812 C C . GLN A 1 101 ? 3.010 16.231 8.144 1.00 96.44 101 GLN A C 1
ATOM 814 O O . GLN A 1 101 ? 2.900 16.386 9.361 1.00 96.44 101 GLN A O 1
ATOM 819 N N . LEU A 1 102 ? 3.357 15.063 7.594 1.00 98.19 102 LEU A N 1
ATOM 820 C CA . LEU A 1 102 ? 3.751 13.893 8.377 1.00 98.19 102 LEU A CA 1
ATOM 821 C C . LEU A 1 102 ? 4.950 14.239 9.263 1.00 98.19 102 LEU A C 1
ATOM 823 O O . LEU A 1 102 ? 5.947 14.760 8.781 1.00 98.19 102 LEU A O 1
ATOM 827 N N . THR A 1 103 ? 4.863 13.927 10.551 1.00 98.38 103 THR A N 1
ATOM 828 C CA . THR A 1 103 ? 5.937 14.203 11.512 1.00 98.38 103 THR A CA 1
ATOM 829 C C . THR A 1 103 ? 7.090 13.211 11.382 1.00 98.38 103 THR A C 1
ATOM 831 O O . THR A 1 103 ? 6.887 12.042 11.042 1.00 98.38 103 THR A O 1
ATOM 834 N N . ARG A 1 104 ? 8.301 13.632 11.775 1.00 98.50 104 ARG A N 1
ATOM 835 C CA . ARG A 1 104 ? 9.482 12.755 11.817 1.00 98.50 104 ARG A CA 1
ATOM 836 C C . ARG A 1 104 ? 9.254 11.503 12.666 1.00 98.50 104 ARG A C 1
ATOM 838 O O . ARG A 1 104 ? 9.548 10.408 12.214 1.00 98.50 104 ARG A O 1
ATOM 845 N N . THR A 1 105 ? 8.643 11.646 13.842 1.00 98.56 105 THR A N 1
ATOM 846 C CA . THR A 1 105 ? 8.297 10.513 14.719 1.00 98.56 105 THR A CA 1
ATOM 847 C C . THR A 1 105 ? 7.384 9.498 14.030 1.00 98.56 105 THR A C 1
ATOM 849 O O . THR A 1 105 ? 7.542 8.291 14.206 1.00 98.56 105 THR A O 1
ATOM 852 N N . SER A 1 106 ? 6.417 9.976 13.245 1.00 98.62 106 SER A N 1
ATOM 853 C CA . SER A 1 106 ? 5.501 9.109 12.500 1.00 98.62 106 SER A CA 1
ATOM 854 C C . SER A 1 106 ? 6.201 8.424 11.332 1.00 98.62 106 SER A C 1
ATOM 856 O O . SER A 1 106 ? 6.022 7.226 11.132 1.00 98.62 106 SER A O 1
ATOM 858 N N . PHE A 1 107 ? 7.067 9.143 10.620 1.00 98.81 107 PHE A N 1
ATOM 859 C CA . PHE A 1 107 ? 7.917 8.557 9.589 1.00 98.81 107 PHE A CA 1
ATOM 860 C C . PHE A 1 107 ? 8.861 7.485 10.153 1.00 98.81 107 PHE A C 1
ATOM 862 O O . PHE A 1 107 ? 8.933 6.390 9.603 1.00 98.81 107 PHE A O 1
ATOM 869 N N . ASP A 1 108 ? 9.522 7.743 11.284 1.00 98.62 108 ASP A N 1
ATOM 870 C CA . ASP A 1 108 ? 10.415 6.777 11.934 1.00 98.62 108 ASP A CA 1
ATOM 871 C C . ASP A 1 108 ? 9.646 5.523 12.397 1.00 98.62 108 ASP A C 1
ATOM 873 O O . ASP A 1 108 ? 10.172 4.409 12.342 1.00 98.62 108 ASP A O 1
ATOM 877 N N . TRP A 1 109 ? 8.372 5.669 12.795 1.00 98.44 109 TRP A N 1
ATOM 878 C CA . TRP A 1 109 ? 7.496 4.523 13.057 1.00 98.44 109 TRP A CA 1
ATOM 879 C C . TRP A 1 109 ? 7.263 3.688 11.794 1.00 98.44 109 TRP A C 1
ATOM 881 O O . TRP A 1 109 ? 7.386 2.464 11.859 1.00 98.44 109 TRP A O 1
ATOM 891 N N . ILE A 1 110 ? 6.963 4.330 10.655 1.00 98.62 110 ILE A N 1
ATOM 892 C CA . ILE A 1 110 ? 6.766 3.649 9.363 1.00 98.62 110 ILE A CA 1
ATOM 893 C C . ILE A 1 110 ? 8.059 2.942 8.959 1.00 98.62 110 ILE A C 1
ATOM 895 O O . ILE A 1 110 ? 8.037 1.746 8.682 1.00 98.62 110 ILE A O 1
ATOM 899 N N . HIS A 1 111 ? 9.195 3.637 9.011 1.00 98.19 111 HIS A N 1
ATOM 900 C CA . HIS A 1 111 ? 10.508 3.057 8.739 1.00 98.19 111 HIS A CA 1
ATOM 901 C C . HIS A 1 111 ? 10.758 1.810 9.597 1.00 98.19 111 HIS A C 1
ATOM 903 O O . HIS A 1 111 ? 11.005 0.728 9.069 1.00 98.19 111 HIS A O 1
ATOM 909 N N . GLY A 1 112 ? 10.579 1.911 10.917 1.00 97.88 112 GLY A N 1
ATOM 910 C CA . GLY A 1 112 ? 10.737 0.771 11.817 1.00 97.88 112 GLY A CA 1
ATOM 911 C C . GLY A 1 112 ? 9.744 -0.366 11.551 1.00 97.88 112 GLY A C 1
ATOM 912 O O . GLY A 1 112 ? 10.087 -1.532 11.743 1.00 97.88 112 GLY A O 1
ATOM 913 N N . PHE A 1 113 ? 8.517 -0.058 11.121 1.00 97.56 113 PHE A N 1
ATOM 914 C CA . PHE A 1 113 ? 7.524 -1.059 10.730 1.00 97.56 113 PHE A CA 1
ATOM 915 C C . PHE A 1 113 ? 7.976 -1.857 9.501 1.00 97.56 113 PHE A C 1
ATOM 917 O O . PHE A 1 113 ? 7.894 -3.085 9.521 1.00 97.56 113 PHE A O 1
ATOM 924 N N . TYR A 1 114 ? 8.538 -1.187 8.495 1.00 97.44 114 TYR A N 1
ATOM 925 C CA . TYR A 1 114 ? 9.016 -1.814 7.262 1.00 97.44 114 TYR A CA 1
ATOM 926 C C . TYR A 1 114 ? 10.283 -2.638 7.485 1.00 97.44 114 TYR A C 1
ATOM 928 O O . TYR A 1 114 ? 10.336 -3.796 7.076 1.00 97.44 114 TYR A O 1
ATOM 936 N N . THR A 1 115 ? 11.261 -2.103 8.218 1.00 94.56 115 THR A N 1
ATOM 937 C CA . THR A 1 115 ? 12.530 -2.794 8.506 1.00 94.56 115 THR A CA 1
ATOM 938 C C . THR A 1 115 ? 12.330 -4.109 9.267 1.00 94.56 115 THR A C 1
ATOM 940 O O . THR A 1 115 ? 13.110 -5.042 9.112 1.00 94.56 115 THR A O 1
ATOM 943 N N . ARG A 1 116 ? 11.265 -4.233 10.073 1.00 91.94 116 ARG A N 1
ATOM 944 C CA . ARG A 1 116 ? 10.939 -5.493 10.769 1.00 91.94 116 ARG A CA 1
ATOM 945 C C . ARG A 1 116 ? 10.362 -6.579 9.859 1.00 91.94 116 ARG A C 1
ATOM 947 O O . ARG A 1 116 ? 10.365 -7.739 10.260 1.00 91.94 116 ARG A O 1
ATOM 954 N N . LEU A 1 117 ? 9.814 -6.212 8.703 1.00 87.12 117 LEU A N 1
ATOM 955 C CA . LEU A 1 117 ? 9.136 -7.134 7.786 1.00 87.12 117 LEU A CA 1
ATOM 956 C C . LEU A 1 117 ? 9.968 -7.450 6.547 1.00 87.12 117 LEU A C 1
ATOM 958 O O . LEU A 1 117 ? 9.892 -8.564 6.038 1.00 87.12 117 LEU A O 1
ATOM 962 N N . ILE A 1 118 ? 10.785 -6.503 6.092 1.00 92.06 118 ILE A N 1
ATOM 963 C CA . ILE A 1 118 ? 11.720 -6.684 4.981 1.00 92.06 118 ILE A CA 1
ATOM 964 C C . ILE A 1 118 ? 13.021 -7.275 5.539 1.00 92.06 118 ILE A C 1
ATOM 966 O O . ILE A 1 118 ? 14.031 -6.591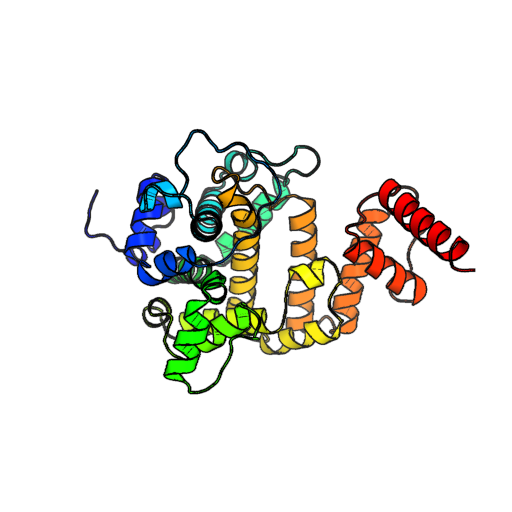 5.685 1.00 92.06 118 ILE A O 1
ATOM 970 N N . THR A 1 119 ? 12.971 -8.549 5.928 1.00 89.25 119 THR A N 1
ATOM 971 C CA . THR A 1 119 ? 14.092 -9.249 6.582 1.00 89.25 119 THR A CA 1
ATOM 972 C C . THR A 1 119 ? 15.092 -9.856 5.607 1.00 89.25 119 THR A C 1
ATOM 974 O O . THR A 1 119 ? 16.218 -10.162 5.992 1.00 89.25 119 THR A O 1
ATOM 977 N N . ASP A 1 120 ? 14.683 -10.058 4.358 1.00 91.00 120 ASP A N 1
ATOM 978 C CA . ASP A 1 120 ? 15.470 -10.710 3.320 1.00 91.00 120 ASP A CA 1
ATOM 979 C C . ASP A 1 120 ? 15.000 -10.297 1.914 1.00 91.00 120 ASP A C 1
ATOM 981 O O . ASP A 1 120 ? 14.034 -9.545 1.737 1.00 91.00 120 ASP A O 1
ATOM 985 N N . ALA A 1 121 ? 15.707 -10.810 0.906 1.00 93.62 121 ALA A N 1
ATOM 986 C CA . ALA A 1 121 ? 15.452 -10.538 -0.503 1.00 93.62 121 ALA A CA 1
ATOM 987 C C . ALA A 1 121 ? 14.037 -10.929 -0.949 1.00 93.62 121 ALA A C 1
ATOM 989 O O . ALA A 1 121 ? 13.408 -10.201 -1.718 1.00 93.62 121 ALA A O 1
ATOM 990 N N . ASN A 1 122 ? 13.531 -12.066 -0.464 1.00 93.50 122 ASN A N 1
ATOM 991 C CA . ASN A 1 122 ? 12.218 -12.569 -0.848 1.00 93.50 122 ASN A CA 1
ATOM 992 C C . ASN A 1 122 ? 11.121 -11.710 -0.230 1.00 93.50 122 ASN A C 1
ATOM 994 O O . ASN A 1 122 ? 10.157 -11.385 -0.916 1.00 93.50 122 ASN A O 1
ATOM 998 N N . ALA A 1 123 ? 11.275 -11.277 1.023 1.00 94.69 123 ALA A N 1
ATOM 999 C CA . ALA A 1 123 ? 10.340 -10.360 1.664 1.00 94.69 123 ALA A CA 1
ATOM 1000 C C . ALA A 1 123 ? 10.235 -9.025 0.907 1.00 94.69 123 ALA A C 1
ATOM 1002 O O . ALA A 1 123 ? 9.124 -8.551 0.661 1.00 94.69 123 ALA A O 1
ATOM 1003 N N . LEU A 1 124 ? 11.368 -8.454 0.474 1.00 97.06 124 LEU A N 1
ATOM 1004 C CA . LEU A 1 124 ? 11.371 -7.235 -0.338 1.00 97.06 124 LEU A CA 1
ATOM 1005 C C . LEU A 1 124 ? 10.703 -7.456 -1.699 1.00 97.06 124 LEU A C 1
ATOM 1007 O O . LEU A 1 124 ? 9.819 -6.693 -2.083 1.00 97.06 124 LEU A O 1
ATOM 1011 N N . PHE A 1 125 ? 11.091 -8.514 -2.411 1.00 97.44 125 PHE A N 1
ATOM 1012 C CA . PHE A 1 125 ? 10.527 -8.832 -3.721 1.00 97.44 125 PHE A CA 1
ATOM 1013 C C . PHE A 1 125 ? 9.019 -9.123 -3.643 1.00 97.44 125 PHE A C 1
ATOM 1015 O O . PHE A 1 125 ? 8.256 -8.685 -4.502 1.00 97.44 125 PHE A O 1
ATOM 1022 N N . THR A 1 126 ? 8.569 -9.796 -2.580 1.00 97.31 126 THR A N 1
ATOM 1023 C CA . THR A 1 126 ? 7.148 -10.057 -2.292 1.00 97.31 126 THR A CA 1
ATOM 1024 C C . THR A 1 126 ? 6.383 -8.754 -2.084 1.00 97.31 126 THR A C 1
ATOM 1026 O O . THR A 1 126 ? 5.309 -8.583 -2.653 1.00 97.31 126 THR A O 1
ATOM 1029 N N . LEU A 1 127 ? 6.938 -7.810 -1.316 1.00 98.00 127 LEU A N 1
ATOM 1030 C CA . LEU A 1 127 ? 6.323 -6.496 -1.128 1.00 98.00 127 LEU A CA 1
ATOM 1031 C C . LEU A 1 127 ? 6.263 -5.708 -2.439 1.00 98.00 127 LEU A C 1
ATOM 1033 O O . LEU A 1 127 ? 5.212 -5.161 -2.751 1.00 98.00 127 LEU A O 1
ATOM 1037 N N . ILE A 1 128 ? 7.347 -5.683 -3.223 1.00 98.12 128 ILE A N 1
ATOM 1038 C CA . ILE A 1 128 ? 7.345 -5.016 -4.533 1.00 98.12 128 ILE A CA 1
ATOM 1039 C C . ILE A 1 128 ? 6.287 -5.638 -5.445 1.00 98.12 128 ILE A C 1
ATOM 1041 O O . ILE A 1 128 ? 5.492 -4.909 -6.028 1.00 98.12 128 ILE A O 1
ATOM 1045 N N . THR A 1 129 ? 6.213 -6.969 -5.500 1.00 98.06 129 THR A N 1
ATOM 1046 C CA . THR A 1 129 ? 5.171 -7.671 -6.260 1.00 98.06 129 THR A CA 1
ATOM 1047 C C . THR A 1 129 ? 3.783 -7.243 -5.783 1.00 98.06 129 THR A C 1
ATOM 1049 O O . THR A 1 129 ? 2.959 -6.859 -6.604 1.00 98.06 129 THR A O 1
ATOM 1052 N N . SER A 1 130 ? 3.545 -7.216 -4.465 1.00 97.50 130 SER A N 1
ATOM 1053 C CA . SER A 1 130 ? 2.273 -6.779 -3.873 1.00 97.50 130 SER A CA 1
ATOM 1054 C C . SER A 1 130 ? 1.886 -5.352 -4.274 1.00 97.50 130 SER A C 1
ATOM 1056 O O . SER A 1 130 ? 0.715 -5.120 -4.549 1.00 97.50 130 SER A O 1
ATOM 1058 N N . ILE A 1 131 ? 2.840 -4.413 -4.337 1.00 97.56 131 ILE A N 1
ATOM 1059 C CA . ILE A 1 131 ? 2.595 -3.033 -4.795 1.00 97.56 131 ILE A CA 1
ATOM 1060 C C . ILE A 1 131 ? 2.144 -3.033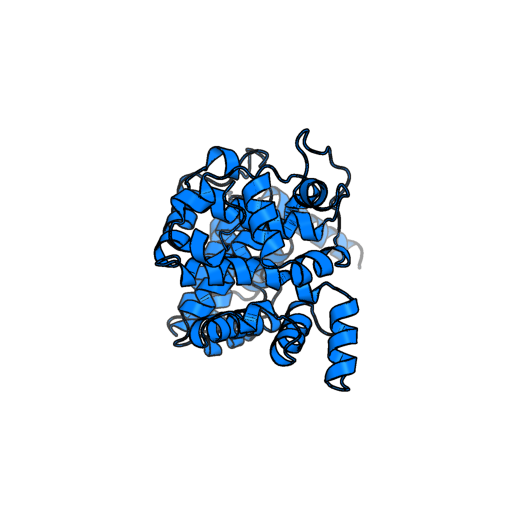 -6.257 1.00 97.56 131 ILE A C 1
ATOM 1062 O O . ILE A 1 131 ? 1.142 -2.409 -6.590 1.00 97.56 131 ILE A O 1
ATOM 1066 N N . ILE A 1 132 ? 2.876 -3.734 -7.130 1.00 97.81 132 ILE A N 1
ATOM 1067 C CA . ILE A 1 132 ? 2.617 -3.722 -8.575 1.00 97.81 132 ILE A CA 1
ATOM 1068 C C . ILE A 1 132 ? 1.276 -4.381 -8.918 1.00 97.81 132 ILE A C 1
ATOM 1070 O O . ILE A 1 132 ? 0.573 -3.905 -9.808 1.00 97.81 132 ILE A O 1
ATOM 1074 N N . VAL A 1 133 ? 0.897 -5.455 -8.216 1.00 96.44 133 VAL A N 1
ATOM 1075 C CA . VAL A 1 133 ? -0.335 -6.192 -8.538 1.00 96.44 133 VAL A CA 1
ATOM 1076 C C . VAL A 1 133 ? -1.609 -5.560 -7.974 1.00 96.44 133 VAL A C 1
ATOM 1078 O O . VAL A 1 133 ? -2.688 -5.848 -8.491 1.00 96.44 133 VAL A O 1
ATOM 1081 N N . ASN A 1 134 ? -1.512 -4.725 -6.932 1.00 92.62 134 ASN A N 1
ATOM 1082 C CA . ASN A 1 134 ? -2.667 -4.266 -6.151 1.00 92.62 134 ASN A CA 1
ATOM 1083 C C . ASN A 1 134 ? -3.738 -3.558 -6.999 1.00 92.62 134 ASN A C 1
ATOM 1085 O O . ASN A 1 134 ? -4.932 -3.789 -6.831 1.00 92.62 134 ASN A O 1
ATOM 1089 N N . ASP A 1 135 ? -3.310 -2.743 -7.962 1.00 91.75 135 ASP A N 1
ATOM 1090 C CA . ASP A 1 135 ? -4.219 -1.920 -8.762 1.00 91.75 135 ASP A CA 1
ATOM 1091 C C . ASP A 1 135 ? -4.689 -2.584 -10.063 1.00 91.75 135 ASP A C 1
ATOM 1093 O O . ASP A 1 135 ? -5.503 -2.011 -10.791 1.00 91.75 135 ASP A O 1
ATOM 1097 N N . LEU A 1 136 ? -4.253 -3.813 -10.361 1.00 94.69 136 LEU A N 1
ATOM 1098 C CA . LEU A 1 136 ? -4.638 -4.497 -11.604 1.00 94.69 136 LEU A CA 1
ATOM 1099 C C . LEU A 1 136 ? -6.148 -4.726 -11.706 1.00 94.69 136 LEU A C 1
ATOM 1101 O O . LEU A 1 136 ? -6.693 -4.728 -12.807 1.00 94.69 136 LEU A O 1
ATOM 1105 N N . GLY A 1 137 ? -6.842 -4.853 -10.573 1.00 92.25 137 GLY A N 1
ATOM 1106 C CA . GLY A 1 137 ? -8.300 -4.963 -10.524 1.00 92.25 137 GLY A CA 1
ATOM 1107 C C . GLY A 1 137 ? -9.053 -3.767 -11.124 1.00 92.25 137 GLY A C 1
ATOM 1108 O O . GLY A 1 137 ? -10.248 -3.879 -11.389 1.00 92.25 137 GLY A O 1
ATOM 1109 N N . LYS A 1 138 ? -8.378 -2.628 -11.340 1.00 91.75 138 LYS A N 1
ATOM 1110 C CA . LYS A 1 138 ? -8.934 -1.436 -11.997 1.00 91.75 138 LYS A CA 1
ATOM 1111 C C . LYS A 1 138 ? -8.857 -1.495 -13.528 1.00 91.75 138 LYS A C 1
ATOM 1113 O O . LYS A 1 138 ? -9.486 -0.660 -14.177 1.00 91.75 138 LYS A O 1
ATOM 1118 N N . ASP A 1 139 ? -8.101 -2.432 -14.114 1.00 93.44 139 ASP A N 1
ATOM 1119 C CA . ASP A 1 139 ? -8.061 -2.647 -15.568 1.00 93.44 139 ASP A CA 1
ATOM 1120 C C . ASP A 1 139 ? -9.412 -3.218 -16.037 1.00 93.44 139 ASP A C 1
ATOM 1122 O O . ASP A 1 139 ? -9.728 -4.371 -15.727 1.00 93.44 139 ASP A O 1
ATOM 1126 N N . PRO A 1 140 ? -10.217 -2.470 -16.817 1.00 89.69 140 PRO A N 1
ATOM 1127 C CA . PRO A 1 140 ? -11.525 -2.946 -17.269 1.00 89.69 140 PRO A CA 1
ATOM 1128 C C . PRO A 1 140 ? -11.429 -4.205 -18.146 1.00 89.69 140 PRO A C 1
ATOM 1130 O O . PRO A 1 140 ? -12.374 -4.995 -18.207 1.00 89.69 140 PRO A O 1
ATOM 1133 N N . GLN A 1 141 ? -10.283 -4.435 -18.798 1.00 93.00 141 GLN A N 1
ATOM 1134 C CA . GLN A 1 141 ? -10.059 -5.640 -19.592 1.00 93.00 141 GLN A CA 1
ATOM 1135 C C . GLN A 1 141 ? -9.854 -6.879 -18.708 1.00 93.00 141 GLN A C 1
ATOM 1137 O O . GLN A 1 141 ? -10.212 -7.980 -19.118 1.00 93.00 141 GLN A O 1
ATOM 1142 N N . LEU A 1 142 ? -9.357 -6.724 -17.476 1.00 93.31 142 LEU A N 1
ATOM 1143 C CA . LEU A 1 142 ? -9.077 -7.856 -16.592 1.00 93.31 142 LEU A CA 1
ATOM 1144 C C . LEU A 1 142 ? -10.352 -8.618 -16.211 1.00 93.31 142 LEU A C 1
ATOM 1146 O O . LEU A 1 142 ? -10.336 -9.847 -16.168 1.00 93.31 142 LEU A O 1
ATOM 1150 N N . ALA A 1 143 ? -11.471 -7.919 -16.003 1.00 89.25 143 ALA A N 1
ATOM 1151 C CA . ALA A 1 143 ? -12.763 -8.560 -15.753 1.00 89.25 143 ALA A CA 1
ATOM 1152 C C . ALA A 1 143 ? -13.235 -9.388 -16.962 1.00 89.25 143 ALA A C 1
ATOM 1154 O O . ALA A 1 143 ? -13.727 -10.505 -16.796 1.00 89.25 143 ALA A O 1
ATOM 1155 N N . SER A 1 144 ? -13.022 -8.872 -18.177 1.00 91.62 144 SER A N 1
ATOM 1156 C CA . SER A 1 144 ? -13.341 -9.584 -19.421 1.00 91.62 144 SER A CA 1
ATOM 1157 C C . SER A 1 144 ? -12.453 -10.818 -19.610 1.00 91.62 144 SER A C 1
ATOM 1159 O O . SER A 1 144 ? -12.945 -11.881 -19.983 1.00 91.62 144 SER A O 1
ATOM 1161 N N . ASP A 1 145 ? -11.162 -10.710 -19.287 1.00 94.12 145 ASP A N 1
ATOM 1162 C CA . ASP A 1 145 ? -10.215 -11.829 -19.338 1.00 94.12 145 ASP A CA 1
ATOM 1163 C C . ASP A 1 145 ? -10.582 -12.916 -18.308 1.00 94.12 145 ASP A C 1
ATOM 1165 O O . ASP A 1 145 ? -10.533 -14.112 -18.610 1.00 94.12 145 ASP A O 1
ATOM 1169 N N . CYS A 1 146 ? -11.009 -12.513 -17.102 1.00 92.69 146 CYS A N 1
ATOM 1170 C CA . CYS A 1 146 ? -11.543 -13.428 -16.091 1.00 92.69 146 CYS A CA 1
ATOM 1171 C C . CYS A 1 146 ? -12.777 -14.164 -16.612 1.00 92.69 146 CYS A C 1
ATOM 1173 O O . CYS A 1 146 ? -12.850 -15.389 -16.494 1.00 92.69 146 CYS A O 1
ATOM 1175 N N . HIS A 1 147 ? -13.722 -13.439 -17.216 1.00 91.69 147 HIS A N 1
ATOM 1176 C CA . HIS A 1 147 ? -14.927 -14.029 -17.791 1.00 91.69 147 HIS A CA 1
ATOM 1177 C C . HIS A 1 147 ? -14.588 -15.040 -18.892 1.00 91.69 147 HIS A C 1
ATOM 1179 O O . HIS A 1 147 ? -15.038 -16.180 -18.826 1.00 91.69 147 HIS A O 1
ATOM 1185 N N . ALA A 1 148 ? -13.700 -14.687 -19.824 1.00 92.94 148 ALA A N 1
ATOM 1186 C CA . ALA A 1 148 ? -13.266 -15.586 -20.893 1.00 92.94 148 ALA A CA 1
ATOM 1187 C C . ALA A 1 148 ? -12.620 -16.887 -20.376 1.00 92.94 148 ALA A C 1
ATOM 1189 O O . ALA A 1 148 ? -12.693 -17.920 -21.040 1.00 92.94 148 ALA A O 1
ATOM 1190 N N . LYS A 1 149 ? -11.987 -16.853 -19.195 1.00 92.62 149 LYS A N 1
ATOM 1191 C CA . LYS A 1 149 ? -11.306 -18.012 -18.597 1.00 92.62 149 LYS A CA 1
ATOM 1192 C C . LYS A 1 149 ? -12.191 -18.849 -17.669 1.00 92.62 149 LYS A C 1
ATOM 1194 O O . LYS A 1 149 ? -11.908 -20.028 -17.476 1.00 92.62 149 LYS A O 1
ATOM 1199 N N . THR A 1 150 ? -13.221 -18.252 -17.071 1.00 89.50 150 THR A N 1
ATOM 1200 C CA . THR A 1 150 ? -14.033 -18.876 -16.007 1.00 89.50 150 THR A CA 1
ATOM 1201 C C . THR A 1 150 ? -15.505 -19.065 -16.367 1.00 89.50 150 THR A C 1
ATOM 1203 O O . THR A 1 150 ? -16.204 -19.760 -15.636 1.00 89.50 150 THR A O 1
ATOM 1206 N N . ASP A 1 151 ? -15.966 -18.463 -17.466 1.00 88.69 151 ASP A N 1
ATOM 1207 C CA . ASP A 1 151 ? -17.368 -18.413 -17.904 1.00 88.69 151 ASP A CA 1
ATOM 1208 C C . ASP A 1 151 ? -18.320 -17.734 -16.894 1.00 88.69 151 ASP A C 1
ATOM 1210 O O . ASP A 1 151 ? -19.532 -17.934 -16.906 1.00 88.69 151 ASP A O 1
ATOM 1214 N N . VAL A 1 152 ? -17.778 -16.898 -15.998 1.00 87.56 152 VAL A N 1
ATOM 1215 C CA . VAL A 1 152 ? -18.547 -16.129 -15.006 1.00 87.56 152 VAL A CA 1
ATOM 1216 C C . VAL A 1 152 ? -18.246 -14.644 -15.171 1.00 87.56 152 VAL A C 1
ATOM 1218 O O . VAL A 1 152 ? -17.089 -14.251 -15.292 1.00 87.56 152 VAL A O 1
ATOM 1221 N N . ASP A 1 153 ? -19.286 -13.813 -15.228 1.00 88.00 153 ASP A N 1
ATOM 1222 C CA . ASP A 1 153 ? -19.129 -12.360 -15.306 1.00 88.00 153 ASP A CA 1
ATOM 1223 C C . ASP A 1 153 ? -18.874 -11.776 -13.910 1.00 88.00 153 ASP A C 1
ATOM 1225 O O . ASP A 1 153 ? -19.676 -11.934 -12.986 1.00 88.00 153 ASP A O 1
ATOM 1229 N N . PHE A 1 154 ? -17.738 -11.097 -13.771 1.00 85.81 154 PHE A N 1
ATOM 1230 C CA . PHE A 1 154 ? -17.291 -10.450 -12.539 1.00 85.81 154 PHE A CA 1
ATOM 1231 C C . PHE A 1 154 ? -17.190 -8.926 -12.669 1.00 85.81 154 PHE A C 1
ATOM 1233 O O . PHE A 1 154 ? -16.679 -8.269 -11.764 1.00 85.81 154 PHE A O 1
ATOM 1240 N N . SER A 1 155 ? -17.680 -8.349 -13.768 1.00 82.69 155 SER A N 1
ATOM 1241 C CA . SER A 1 155 ? -17.564 -6.916 -14.071 1.00 82.69 155 SER A CA 1
ATOM 1242 C C . SER A 1 155 ? -18.229 -5.997 -13.038 1.00 82.69 155 SER A C 1
ATOM 1244 O O . SER A 1 155 ? -17.869 -4.828 -12.935 1.00 82.69 155 SER A O 1
ATOM 1246 N N . THR A 1 156 ? -19.169 -6.516 -12.242 1.00 83.94 156 THR A N 1
ATOM 1247 C CA . THR A 1 156 ? -19.862 -5.763 -11.184 1.00 83.94 156 THR A CA 1
ATOM 1248 C C . THR A 1 156 ? -19.179 -5.839 -9.817 1.00 83.94 156 THR A C 1
ATOM 1250 O O . THR A 1 156 ? -19.669 -5.237 -8.860 1.00 83.94 156 THR A O 1
ATOM 1253 N N . LEU A 1 157 ? -18.115 -6.634 -9.672 1.00 84.81 157 LEU A N 1
ATOM 1254 C CA . LEU A 1 157 ? -17.375 -6.730 -8.417 1.00 84.81 157 LEU A CA 1
ATOM 1255 C C . LEU A 1 157 ? -16.518 -5.477 -8.183 1.00 84.81 157 LEU A C 1
ATOM 1257 O O . LEU A 1 157 ? -16.203 -4.728 -9.103 1.00 84.81 157 LEU A O 1
ATOM 1261 N N . ASN A 1 158 ? -16.120 -5.250 -6.929 1.00 85.31 158 ASN A N 1
ATOM 1262 C CA . ASN A 1 158 ? -15.103 -4.240 -6.634 1.00 85.31 158 ASN A CA 1
ATOM 1263 C C . ASN A 1 158 ? -13.724 -4.685 -7.172 1.00 85.31 158 ASN A C 1
ATOM 1265 O O . ASN A 1 158 ? -13.497 -5.877 -7.386 1.00 85.31 158 ASN A O 1
ATOM 1269 N N . HIS A 1 159 ? -12.802 -3.738 -7.369 1.00 88.38 159 HIS A N 1
ATOM 1270 C CA . HIS A 1 159 ? -11.498 -4.010 -7.988 1.00 88.38 159 HIS A CA 1
ATOM 1271 C C . HIS A 1 159 ? -10.658 -5.045 -7.219 1.00 88.38 159 HIS A C 1
ATOM 1273 O O . HIS A 1 159 ? -10.087 -5.926 -7.853 1.00 88.38 159 HIS A O 1
ATOM 1279 N N . ASP A 1 160 ? -10.635 -5.022 -5.880 1.00 89.06 160 ASP A N 1
ATOM 1280 C CA . ASP A 1 160 ? -9.920 -6.029 -5.074 1.00 89.06 160 ASP A CA 1
ATOM 1281 C C . ASP A 1 160 ? -10.487 -7.446 -5.305 1.00 89.06 160 ASP A C 1
ATOM 1283 O O . ASP A 1 160 ? -9.755 -8.436 -5.370 1.00 89.06 160 ASP A O 1
ATOM 1287 N N . ALA A 1 161 ? -11.806 -7.564 -5.471 1.00 91.06 161 ALA A N 1
ATOM 1288 C CA . ALA A 1 161 ? -12.460 -8.833 -5.764 1.00 91.06 161 ALA A CA 1
ATOM 1289 C C . ALA A 1 161 ? -12.215 -9.302 -7.212 1.00 91.06 161 ALA A C 1
ATOM 1291 O O . ALA A 1 161 ? -12.004 -10.498 -7.423 1.00 91.06 161 ALA A O 1
ATOM 1292 N N . ILE A 1 162 ? -12.172 -8.388 -8.192 1.00 93.56 162 ILE A N 1
ATOM 1293 C CA . ILE A 1 162 ? -11.744 -8.696 -9.572 1.00 93.56 162 ILE A CA 1
ATOM 1294 C C . ILE A 1 162 ? -10.296 -9.200 -9.568 1.00 93.56 162 ILE A C 1
ATOM 1296 O O . ILE A 1 162 ? -10.005 -10.236 -10.168 1.00 93.56 162 ILE A O 1
ATOM 1300 N N . LEU A 1 163 ? -9.404 -8.522 -8.839 1.00 95.25 163 LEU A N 1
ATOM 1301 C CA . LEU A 1 163 ? -8.012 -8.933 -8.683 1.00 95.25 163 LEU A CA 1
ATOM 1302 C C . LEU A 1 163 ? -7.907 -10.337 -8.077 1.00 95.25 163 LEU A C 1
ATOM 1304 O O . LEU A 1 163 ? -7.202 -11.185 -8.618 1.00 95.25 163 LEU A O 1
ATOM 1308 N N . LEU A 1 164 ? -8.651 -10.629 -7.005 1.00 94.62 164 LEU A N 1
ATOM 1309 C CA . LEU A 1 164 ? -8.651 -11.957 -6.386 1.00 94.62 164 LEU A CA 1
ATOM 1310 C C . LEU A 1 164 ? -9.037 -13.061 -7.380 1.00 94.62 164 LEU A C 1
ATOM 1312 O O . LEU A 1 164 ? -8.420 -14.131 -7.388 1.00 94.62 164 LEU A O 1
ATOM 1316 N N . VAL A 1 165 ? -10.057 -12.815 -8.208 1.00 94.00 165 VAL A N 1
ATOM 1317 C CA . VAL A 1 165 ? -10.471 -13.747 -9.265 1.00 94.00 165 VAL A CA 1
ATOM 1318 C C . VAL A 1 165 ? -9.356 -13.912 -10.293 1.00 94.00 165 VAL A C 1
ATOM 1320 O O . VAL A 1 165 ? -9.000 -15.046 -10.610 1.00 94.00 165 VAL A O 1
ATOM 1323 N N . ALA A 1 166 ? -8.758 -12.816 -10.761 1.00 95.31 166 ALA A N 1
ATOM 1324 C CA . ALA A 1 166 ? -7.664 -12.847 -11.726 1.00 95.31 166 ALA A CA 1
ATOM 1325 C C . ALA A 1 166 ? -6.455 -13.643 -11.214 1.00 95.31 166 ALA A C 1
ATOM 1327 O O . ALA A 1 166 ? -5.920 -14.491 -11.932 1.00 95.31 166 ALA A O 1
ATOM 1328 N N . CYS A 1 167 ? -6.060 -13.439 -9.955 1.00 95.00 167 CYS A N 1
ATOM 1329 C CA . CYS A 1 167 ? -4.983 -14.195 -9.323 1.00 95.00 167 CYS A CA 1
ATOM 1330 C C . CYS A 1 167 ? -5.310 -15.694 -9.263 1.00 95.00 167 CYS A C 1
ATOM 1332 O O . CYS A 1 167 ? -4.486 -16.519 -9.651 1.00 95.00 167 CYS A O 1
ATOM 1334 N N . LYS A 1 168 ? -6.529 -16.063 -8.841 1.00 92.06 168 LYS A N 1
ATOM 1335 C CA . LYS A 1 168 ? -6.978 -17.470 -8.788 1.00 92.06 168 LYS A CA 1
ATOM 1336 C C . LYS A 1 168 ? -7.086 -18.108 -10.173 1.00 92.06 168 LYS A C 1
ATOM 1338 O O . LYS A 1 168 ? -6.863 -19.307 -10.313 1.00 92.06 168 LYS A O 1
ATOM 1343 N N . ALA A 1 169 ? -7.399 -17.312 -11.189 1.00 92.75 169 ALA A N 1
ATOM 1344 C CA . ALA A 1 169 ? -7.438 -17.739 -12.577 1.00 92.75 169 ALA A CA 1
ATOM 1345 C C . ALA A 1 169 ? -6.041 -17.794 -13.220 1.00 92.75 169 ALA A C 1
ATOM 1347 O O . ALA A 1 169 ? -5.942 -18.172 -14.384 1.00 92.75 169 ALA A O 1
ATOM 1348 N N . GLY A 1 170 ? -4.959 -17.426 -12.522 1.00 93.00 170 GLY A N 1
ATOM 1349 C CA . GLY A 1 170 ? -3.606 -17.397 -13.085 1.00 93.00 170 GLY A CA 1
ATOM 1350 C C . GLY A 1 170 ? -3.459 -16.374 -14.216 1.00 93.00 170 GLY A C 1
ATOM 1351 O O . GLY A 1 170 ? -2.869 -16.684 -15.248 1.00 93.00 170 GLY A O 1
ATOM 1352 N N . LEU A 1 171 ? -4.086 -15.203 -14.069 1.00 94.69 171 LEU A N 1
ATOM 1353 C CA . LEU A 1 171 ? -3.986 -14.061 -14.992 1.00 94.69 171 LEU A CA 1
ATOM 1354 C C . LEU A 1 171 ? -2.983 -12.995 -14.519 1.00 94.69 171 LEU A C 1
ATOM 1356 O O . LEU A 1 171 ? -2.860 -11.952 -15.153 1.00 94.69 171 LEU A O 1
ATOM 1360 N N . VAL A 1 172 ? -2.277 -13.256 -13.414 1.00 95.69 172 VAL A N 1
ATOM 1361 C CA . VAL A 1 172 ? -1.230 -12.391 -12.848 1.00 95.69 172 VAL A CA 1
ATOM 1362 C C . VAL A 1 172 ? 0.075 -13.200 -12.791 1.00 95.69 172 VAL A C 1
ATOM 1364 O O . VAL A 1 172 ? 0.334 -13.860 -11.780 1.00 95.69 172 VAL A O 1
ATOM 1367 N N . PRO A 1 173 ? 0.858 -13.245 -13.887 1.00 92.75 173 PRO A N 1
ATOM 1368 C CA . PRO A 1 173 ? 1.993 -14.161 -14.028 1.00 92.75 173 PRO A CA 1
ATOM 1369 C C . PRO A 1 173 ? 3.095 -13.959 -12.989 1.00 92.75 173 PRO A C 1
ATOM 1371 O O . PRO A 1 173 ? 3.731 -14.928 -12.574 1.00 92.75 173 PRO A O 1
ATOM 1374 N N . SER A 1 174 ? 3.309 -12.724 -12.529 1.00 94.56 174 SER A N 1
ATOM 1375 C CA . SER A 1 174 ? 4.294 -12.410 -11.486 1.00 94.56 174 SER A CA 1
ATOM 1376 C C . SER A 1 174 ? 4.109 -13.199 -10.187 1.00 94.56 174 SER A C 1
ATOM 1378 O O . SER A 1 174 ? 5.094 -13.531 -9.527 1.00 94.56 174 SER A O 1
ATOM 1380 N N . LEU A 1 175 ? 2.875 -13.582 -9.840 1.00 94.81 175 LEU A N 1
ATOM 1381 C CA . LEU A 1 175 ? 2.612 -14.389 -8.645 1.00 94.81 175 LEU A CA 1
ATOM 1382 C C . LEU A 1 175 ? 3.140 -15.821 -8.759 1.00 94.81 175 LEU A C 1
ATOM 1384 O O . LEU A 1 175 ? 3.479 -16.417 -7.739 1.00 94.81 175 LEU A O 1
ATOM 1388 N N . GLU A 1 176 ? 3.240 -16.373 -9.971 1.00 90.50 176 GLU A N 1
ATOM 1389 C CA . GLU A 1 176 ? 3.783 -17.722 -10.194 1.00 90.50 176 GLU A CA 1
ATOM 1390 C C . GLU A 1 176 ? 5.311 -17.766 -10.053 1.00 90.50 176 GLU A C 1
ATOM 1392 O O . GLU A 1 176 ? 5.899 -18.840 -9.956 1.00 90.50 176 GLU A O 1
ATOM 1397 N N . GLN A 1 177 ? 5.967 -16.605 -10.015 1.00 88.12 177 GLN A N 1
ATOM 1398 C CA . GLN A 1 177 ? 7.408 -16.509 -9.793 1.00 88.12 177 GLN A CA 1
ATOM 1399 C C . GLN A 1 177 ? 7.765 -16.538 -8.300 1.00 88.12 177 GLN A C 1
ATOM 1401 O O . GLN A 1 177 ? 8.935 -16.679 -7.936 1.00 88.12 177 GLN A O 1
ATOM 1406 N N . LEU A 1 178 ? 6.791 -16.348 -7.410 1.00 93.31 178 LEU A N 1
ATOM 1407 C CA . LEU A 1 178 ? 7.016 -16.314 -5.970 1.00 93.31 178 LEU A CA 1
ATOM 1408 C C . LEU A 1 178 ? 7.074 -17.728 -5.375 1.00 93.31 178 LEU A C 1
ATOM 1410 O O . LEU A 1 178 ? 6.357 -18.617 -5.833 1.00 93.31 178 LEU A O 1
ATOM 1414 N N . PRO A 1 179 ? 7.866 -17.941 -4.307 1.00 94.19 179 PRO A N 1
ATOM 1415 C CA . PRO A 1 179 ? 7.730 -19.130 -3.473 1.00 94.19 179 PRO A CA 1
ATOM 1416 C C . PRO A 1 179 ? 6.286 -19.309 -2.979 1.00 94.19 179 PRO A C 1
ATOM 1418 O O . PRO A 1 179 ? 5.606 -18.327 -2.678 1.00 94.19 179 PRO A O 1
ATOM 1421 N N . ASP A 1 180 ? 5.838 -20.557 -2.812 1.00 95.06 180 ASP A N 1
ATOM 1422 C CA . ASP A 1 180 ? 4.450 -20.880 -2.434 1.00 95.06 180 ASP A CA 1
ATOM 1423 C C . ASP A 1 180 ? 3.967 -20.138 -1.179 1.00 95.06 180 ASP A C 1
ATOM 1425 O O . ASP A 1 180 ? 2.818 -19.696 -1.107 1.00 95.06 180 ASP A O 1
ATOM 1429 N N . GLN A 1 181 ? 4.848 -19.973 -0.188 1.00 94.69 181 GLN A N 1
ATOM 1430 C CA . GLN A 1 181 ? 4.532 -19.239 1.036 1.00 94.69 181 GLN A CA 1
ATOM 1431 C C . GLN A 1 181 ? 4.264 -17.752 0.762 1.00 94.69 181 GLN A C 1
ATOM 1433 O O . GLN A 1 181 ? 3.276 -17.212 1.256 1.00 94.69 181 GLN A O 1
ATOM 1438 N N . ASP A 1 182 ? 5.113 -17.110 -0.041 1.00 95.81 182 ASP A N 1
ATOM 1439 C CA . ASP A 1 182 ? 5.032 -15.685 -0.377 1.00 95.81 182 ASP A CA 1
ATOM 1440 C C . ASP A 1 182 ? 3.809 -15.395 -1.250 1.00 95.81 182 ASP A C 1
ATOM 1442 O O . ASP A 1 182 ? 3.039 -14.470 -0.980 1.00 95.81 182 ASP A O 1
ATOM 1446 N N . ARG A 1 183 ? 3.565 -16.258 -2.242 1.00 96.44 183 ARG A N 1
ATOM 1447 C CA . ARG A 1 183 ? 2.341 -16.238 -3.046 1.00 96.44 183 ARG A CA 1
ATOM 1448 C C . ARG A 1 183 ? 1.103 -16.390 -2.163 1.00 96.44 183 ARG A C 1
ATOM 1450 O O . ARG A 1 183 ? 0.140 -15.643 -2.317 1.00 96.44 183 ARG A O 1
ATOM 1457 N N . GLY A 1 184 ? 1.126 -17.337 -1.224 1.00 96.50 184 GLY A N 1
ATOM 1458 C CA . GLY A 1 184 ? 0.042 -17.551 -0.268 1.00 96.50 184 GLY A CA 1
ATOM 1459 C C . GLY A 1 184 ? -0.222 -16.332 0.620 1.00 96.50 184 GLY A C 1
ATOM 1460 O O . GLY A 1 184 ? -1.380 -16.030 0.909 1.00 96.50 184 GLY A O 1
ATOM 1461 N N . ASP A 1 185 ? 0.824 -15.608 1.017 1.00 96.50 185 ASP A N 1
ATOM 1462 C CA . ASP A 1 185 ? 0.695 -14.376 1.795 1.00 96.50 185 ASP A CA 1
ATOM 1463 C C . ASP A 1 185 ? 0.056 -13.238 0.989 1.00 96.50 185 ASP A C 1
ATOM 1465 O O . ASP A 1 185 ? -0.861 -12.591 1.502 1.00 96.50 185 ASP A O 1
ATOM 1469 N N . ILE A 1 186 ? 0.455 -13.042 -0.274 1.00 97.00 186 ILE A N 1
ATOM 1470 C CA . ILE A 1 186 ? -0.182 -12.059 -1.168 1.00 97.00 186 ILE A CA 1
ATOM 1471 C C . ILE A 1 186 ? -1.650 -12.417 -1.419 1.00 97.00 186 ILE A C 1
ATOM 1473 O O . ILE A 1 186 ? -2.523 -11.561 -1.306 1.00 97.00 186 ILE A O 1
ATOM 1477 N N . LEU A 1 187 ? -1.964 -13.683 -1.709 1.00 96.69 187 LEU A N 1
ATOM 1478 C CA . LEU A 1 187 ? -3.346 -14.097 -1.976 1.00 96.69 187 LEU A CA 1
ATOM 1479 C C . LEU A 1 187 ? -4.269 -13.852 -0.773 1.00 96.69 187 LEU A C 1
ATOM 1481 O O . LEU A 1 187 ? -5.392 -13.382 -0.954 1.00 96.69 187 LEU A O 1
ATOM 1485 N N . ARG A 1 188 ? -3.798 -14.117 0.454 1.00 96.62 188 ARG A N 1
ATOM 1486 C CA . ARG A 1 188 ? -4.558 -13.799 1.676 1.00 96.62 188 ARG A CA 1
ATOM 1487 C C . ARG A 1 188 ? -4.687 -12.292 1.900 1.00 96.62 188 ARG A C 1
ATOM 1489 O O . ARG A 1 188 ? -5.741 -11.843 2.343 1.00 96.62 188 ARG A O 1
ATOM 1496 N N . ALA A 1 189 ? -3.647 -11.516 1.593 1.00 95.62 189 ALA A N 1
ATOM 1497 C CA . ALA A 1 189 ? -3.692 -10.055 1.651 1.00 95.62 189 ALA A CA 1
ATOM 1498 C C . ALA A 1 189 ? -4.767 -9.482 0.706 1.00 95.62 189 ALA A C 1
ATOM 1500 O O . ALA A 1 189 ? -5.588 -8.671 1.136 1.00 95.62 189 ALA A O 1
ATOM 1501 N N . ILE A 1 190 ? -4.821 -9.969 -0.539 1.00 95.44 190 ILE A N 1
ATOM 1502 C CA . ILE A 1 190 ? -5.837 -9.589 -1.535 1.00 95.44 190 ILE A CA 1
ATOM 1503 C C . ILE A 1 190 ? -7.237 -10.034 -1.081 1.00 95.44 190 ILE A C 1
ATOM 1505 O O . ILE A 1 190 ? -8.192 -9.265 -1.161 1.00 95.44 190 ILE A O 1
ATOM 1509 N N . GLU A 1 191 ? -7.382 -11.252 -0.547 1.00 94.88 191 GLU A N 1
ATOM 1510 C CA . GLU A 1 191 ? -8.665 -11.740 -0.018 1.00 94.88 191 GLU A CA 1
ATOM 1511 C C . GLU A 1 191 ? -9.183 -10.892 1.155 1.00 94.88 191 GLU A C 1
ATOM 1513 O O . GLU A 1 191 ? -10.392 -10.651 1.272 1.00 94.88 191 GLU A O 1
ATOM 1518 N N . LEU A 1 192 ? -8.284 -10.404 2.016 1.00 94.19 192 LEU A N 1
ATOM 1519 C CA . LEU A 1 192 ? -8.648 -9.438 3.046 1.00 94.19 192 LEU A CA 1
ATOM 1520 C C . LEU A 1 192 ? -9.158 -8.140 2.406 1.00 94.19 192 LEU A C 1
ATOM 1522 O O . LEU A 1 192 ? -10.262 -7.721 2.749 1.00 94.19 192 LEU A O 1
ATOM 1526 N N . GLY A 1 193 ? -8.424 -7.562 1.447 1.00 91.12 193 GLY A N 1
ATOM 1527 C CA . GLY A 1 193 ? -8.828 -6.347 0.721 1.00 91.12 193 GLY A CA 1
ATOM 1528 C C . GLY A 1 193 ? -10.216 -6.451 0.083 1.00 91.12 193 GLY A C 1
ATOM 1529 O O . GLY A 1 193 ? -11.073 -5.597 0.304 1.00 91.12 193 GLY A O 1
ATOM 1530 N N . ALA A 1 194 ? -10.505 -7.584 -0.564 1.00 90.50 194 ALA A N 1
ATOM 1531 C CA . ALA A 1 194 ? -11.791 -7.851 -1.212 1.00 90.50 194 ALA A CA 1
ATOM 1532 C C . ALA A 1 194 ? -13.000 -7.844 -0.255 1.00 90.50 194 ALA A C 1
ATOM 1534 O O . ALA A 1 194 ? -14.146 -7.730 -0.700 1.00 90.50 194 ALA A O 1
ATOM 1535 N N . THR A 1 195 ? -12.769 -7.988 1.055 1.00 89.25 195 THR A N 1
ATOM 1536 C CA . THR A 1 195 ? -13.826 -8.071 2.079 1.00 89.25 195 THR A CA 1
ATOM 1537 C C . THR A 1 195 ? -13.738 -6.997 3.161 1.00 89.25 195 THR A C 1
ATOM 1539 O O . THR A 1 195 ? -14.680 -6.845 3.943 1.00 89.25 195 THR A O 1
ATOM 1542 N N . PHE A 1 196 ? -12.634 -6.253 3.222 1.00 91.62 196 PHE A N 1
ATOM 1543 C CA . PHE A 1 196 ? -12.356 -5.281 4.266 1.00 91.62 196 PHE A CA 1
ATOM 1544 C C . PHE A 1 196 ? -11.495 -4.127 3.738 1.00 91.62 196 PHE A C 1
ATOM 1546 O O . PHE A 1 196 ? -10.345 -4.312 3.345 1.00 91.62 196 PHE A O 1
ATOM 1553 N N . ASN A 1 197 ? -12.046 -2.913 3.801 1.00 90.94 197 ASN A N 1
ATOM 1554 C CA . ASN A 1 197 ? -11.367 -1.688 3.395 1.00 90.94 197 ASN A CA 1
ATOM 1555 C C . ASN A 1 197 ? -10.890 -0.892 4.626 1.00 90.94 197 ASN A C 1
ATOM 1557 O O . ASN A 1 197 ? -11.696 -0.472 5.465 1.00 90.94 197 ASN A O 1
ATOM 1561 N N . PHE A 1 198 ? -9.576 -0.668 4.719 1.00 93.62 198 PHE A N 1
ATOM 1562 C CA . PHE A 1 198 ? -8.950 0.062 5.826 1.00 93.62 198 PHE A CA 1
ATOM 1563 C C . PHE A 1 198 ? -9.384 1.533 5.885 1.00 93.62 198 PHE A C 1
ATOM 1565 O O . PHE A 1 198 ? -9.645 2.043 6.975 1.00 93.62 198 PHE A O 1
ATOM 1572 N N . GLY A 1 199 ? -9.514 2.199 4.734 1.00 90.31 199 GLY A N 1
ATOM 1573 C CA . GLY A 1 199 ? -9.958 3.593 4.638 1.00 90.31 199 GLY A CA 1
ATOM 1574 C C . GLY A 1 199 ? -11.385 3.791 5.145 1.00 90.31 199 GLY A C 1
ATOM 1575 O O . GLY A 1 199 ? -11.633 4.673 5.966 1.00 90.31 199 GLY A O 1
ATOM 1576 N N . GLN A 1 200 ? -12.298 2.894 4.769 1.00 91.06 200 GLN A N 1
ATOM 1577 C CA . GLN A 1 200 ? -13.672 2.905 5.277 1.00 91.06 200 GLN A CA 1
ATOM 1578 C C . GLN A 1 200 ? -13.724 2.707 6.794 1.00 91.06 200 GLN A C 1
ATOM 1580 O O . GLN A 1 200 ? -14.584 3.291 7.453 1.00 91.06 200 GLN A O 1
ATOM 1585 N N . LEU A 1 201 ? -12.819 1.907 7.375 1.00 93.56 201 LEU A N 1
ATOM 1586 C CA . LEU A 1 201 ? -12.728 1.803 8.831 1.00 93.56 201 LEU A CA 1
ATOM 1587 C C . LEU A 1 201 ? -12.162 3.082 9.454 1.00 93.56 201 LEU A C 1
ATOM 1589 O O . LEU A 1 201 ? -12.705 3.553 10.449 1.00 93.56 201 LEU A O 1
ATOM 1593 N N . ALA A 1 202 ? -11.109 3.656 8.868 1.00 89.44 202 ALA A N 1
ATOM 1594 C CA . ALA A 1 202 ? -10.498 4.902 9.335 1.00 89.44 202 ALA A CA 1
ATOM 1595 C C . ALA A 1 202 ? -11.518 6.054 9.403 1.00 89.44 202 ALA A C 1
ATOM 1597 O O . ALA A 1 202 ? -11.447 6.895 10.299 1.00 89.44 202 ALA A O 1
ATOM 1598 N N . GLN A 1 203 ? -12.498 6.051 8.496 1.00 87.88 203 GLN A N 1
ATOM 1599 C CA . GLN A 1 203 ? -13.596 7.021 8.426 1.00 87.88 203 GLN A CA 1
ATOM 1600 C C . GLN A 1 203 ? -14.897 6.532 9.083 1.00 87.88 203 GLN A C 1
ATOM 1602 O O . GLN A 1 203 ? -15.901 7.241 9.072 1.00 87.88 203 GLN A O 1
ATOM 1607 N N . ALA A 1 204 ? -14.893 5.343 9.694 1.00 88.62 204 ALA A N 1
ATOM 1608 C CA . ALA A 1 204 ? -16.063 4.706 10.303 1.00 88.62 204 ALA A CA 1
ATOM 1609 C C . ALA A 1 204 ? -17.297 4.617 9.369 1.00 88.62 204 ALA A C 1
ATOM 1611 O O . ALA A 1 204 ? -18.452 4.651 9.815 1.00 88.62 204 ALA A O 1
ATOM 1612 N N . GLU A 1 205 ? -17.057 4.501 8.062 1.00 88.06 205 GLU A N 1
ATOM 1613 C CA . GLU A 1 205 ? -18.083 4.312 7.035 1.00 88.06 205 GLU A CA 1
ATOM 1614 C C . GLU A 1 205 ? -18.634 2.885 7.069 1.00 88.06 205 GLU A C 1
ATOM 1616 O O . GLU A 1 205 ? -19.841 2.666 6.921 1.00 88.06 205 GLU A O 1
ATOM 1621 N N . ASN A 1 206 ? -17.767 1.908 7.343 1.00 85.62 206 ASN A N 1
ATOM 1622 C CA . ASN A 1 206 ? -18.166 0.511 7.416 1.00 85.62 206 ASN A CA 1
ATOM 1623 C C . ASN A 1 206 ? -19.016 0.202 8.664 1.00 85.62 206 ASN A C 1
ATOM 1625 O O . ASN A 1 206 ? -19.121 0.978 9.614 1.00 85.62 206 ASN A O 1
ATOM 1629 N N . ALA A 1 207 ? -19.698 -0.942 8.643 1.00 87.00 207 ALA A N 1
ATOM 1630 C CA . ALA A 1 207 ? -20.369 -1.466 9.826 1.00 87.00 207 ALA A CA 1
ATOM 1631 C C . ALA A 1 207 ? -19.374 -2.296 10.655 1.00 87.00 207 ALA A C 1
ATOM 1633 O O . ALA A 1 207 ? -18.467 -2.893 10.072 1.00 87.00 207 ALA A O 1
ATOM 1634 N N . PRO A 1 208 ? -19.572 -2.444 11.983 1.00 87.38 208 PRO A N 1
ATOM 1635 C CA . PRO A 1 208 ? -18.676 -3.247 12.815 1.00 87.38 208 PRO A CA 1
ATOM 1636 C C . PRO A 1 208 ? -18.407 -4.642 12.241 1.00 87.38 208 PRO A C 1
ATOM 1638 O O . PRO A 1 208 ? -17.264 -5.073 12.229 1.00 87.38 208 PRO A O 1
ATOM 1641 N N . VAL A 1 209 ? -19.430 -5.306 11.684 1.00 90.62 209 VAL A N 1
ATOM 1642 C CA . VAL A 1 209 ? -19.337 -6.653 11.084 1.00 90.62 209 VAL A CA 1
ATOM 1643 C C . VAL A 1 209 ? -18.263 -6.787 9.994 1.00 90.62 209 VAL A C 1
ATOM 1645 O O . VAL A 1 209 ? -17.757 -7.883 9.781 1.00 90.62 209 VAL A O 1
ATOM 1648 N N . CYS A 1 210 ? -17.843 -5.699 9.344 1.00 88.12 210 CYS A N 1
ATOM 1649 C CA . CYS A 1 210 ? -16.754 -5.735 8.365 1.00 88.12 210 CYS A CA 1
ATOM 1650 C C . CYS A 1 210 ? -15.418 -6.184 8.990 1.00 88.12 210 CYS A C 1
ATOM 1652 O O . CYS A 1 210 ? -14.608 -6.811 8.312 1.00 88.12 210 CYS A O 1
ATOM 1654 N N . LEU A 1 211 ? -15.212 -5.963 10.295 1.00 92.50 211 LEU A N 1
ATOM 1655 C CA . LEU A 1 211 ? -14.041 -6.461 11.027 1.00 92.50 211 LEU A CA 1
ATOM 1656 C C . LEU A 1 211 ? -14.037 -7.992 11.180 1.00 92.50 211 LEU A C 1
ATOM 1658 O O . LEU A 1 211 ? -12.992 -8.563 11.474 1.00 92.50 211 LEU A O 1
ATOM 1662 N N . SER A 1 212 ? -15.160 -8.689 10.963 1.00 91.38 212 SER A N 1
ATOM 1663 C CA . SER A 1 212 ? -15.210 -10.156 11.064 1.00 91.38 212 SER A CA 1
ATOM 1664 C C . SER A 1 212 ? -14.299 -10.853 10.049 1.00 91.38 212 SER A C 1
ATOM 1666 O O . SER A 1 212 ? -13.836 -11.962 10.318 1.00 91.38 212 SER A O 1
ATOM 1668 N N . GLY A 1 213 ? -13.989 -10.203 8.918 1.00 89.00 213 GLY A N 1
ATOM 1669 C CA . GLY A 1 213 ? -13.017 -10.705 7.941 1.00 89.00 213 GLY A CA 1
ATOM 1670 C C . GLY A 1 213 ? -11.616 -10.905 8.530 1.00 89.00 213 GLY A C 1
ATOM 1671 O O . GLY A 1 213 ? -10.914 -11.834 8.130 1.00 89.00 213 GLY A O 1
ATOM 1672 N N . LEU A 1 214 ? -11.246 -10.121 9.550 1.00 94.56 214 LEU A N 1
ATOM 1673 C CA . LEU A 1 214 ? -9.944 -10.200 10.219 1.00 94.56 214 LEU A CA 1
ATOM 1674 C C . LEU A 1 214 ? -9.731 -11.519 10.966 1.00 94.56 214 LEU A C 1
ATOM 1676 O O . LEU A 1 214 ? -8.592 -11.937 11.147 1.00 94.56 214 LEU A O 1
ATOM 1680 N N . HIS A 1 215 ? -10.792 -12.232 11.357 1.00 92.56 215 HIS A N 1
ATOM 1681 C CA . HIS A 1 215 ? -10.636 -13.537 12.006 1.00 92.56 215 HIS A CA 1
ATOM 1682 C C . HIS A 1 215 ? -9.940 -14.567 11.106 1.00 92.56 215 HIS A C 1
ATOM 1684 O O . HIS A 1 215 ? -9.264 -15.457 11.620 1.00 92.56 215 HIS A O 1
ATOM 1690 N N . ARG A 1 216 ? -10.037 -14.420 9.775 1.00 92.19 216 ARG A N 1
ATOM 1691 C CA . ARG A 1 216 ? -9.307 -15.264 8.815 1.00 92.19 216 ARG A CA 1
ATOM 1692 C C . ARG A 1 216 ? -7.801 -14.997 8.796 1.00 92.19 216 ARG A C 1
ATOM 1694 O O . ARG A 1 216 ? -7.067 -15.810 8.256 1.00 92.19 216 ARG A O 1
ATOM 1701 N N . MET A 1 217 ? -7.338 -13.905 9.405 1.00 95.94 217 MET A N 1
ATOM 1702 C CA . MET A 1 217 ? -5.915 -13.558 9.491 1.00 95.94 217 MET A CA 1
ATOM 1703 C C . MET A 1 217 ? -5.233 -14.129 10.737 1.00 95.94 217 MET A C 1
ATOM 1705 O O . MET A 1 217 ? -4.028 -13.958 10.915 1.00 95.94 217 MET A O 1
ATOM 1709 N N . LYS A 1 218 ? -5.972 -14.828 11.607 1.00 95.38 218 LYS A N 1
ATOM 1710 C CA . LYS A 1 218 ? -5.401 -15.466 12.794 1.00 95.38 218 LYS A CA 1
ATOM 1711 C C . LYS A 1 218 ? -4.383 -16.536 12.386 1.00 95.38 218 LYS A C 1
ATOM 1713 O O . LYS A 1 218 ? -4.738 -17.499 11.715 1.00 95.38 218 LYS A O 1
ATOM 1718 N N . GLY A 1 219 ? -3.132 -16.376 12.823 1.00 94.94 219 GLY A N 1
ATOM 1719 C CA . GLY A 1 219 ? -2.012 -17.241 12.423 1.00 94.94 219 GLY A CA 1
ATOM 1720 C C . GLY A 1 219 ? -1.398 -16.888 11.061 1.00 94.94 219 GLY A C 1
ATOM 1721 O O . GLY A 1 219 ? -0.548 -17.624 10.565 1.00 94.94 219 GLY A O 1
ATOM 1722 N N . HIS A 1 220 ? -1.817 -15.772 10.460 1.00 96.00 220 HIS A N 1
ATOM 1723 C CA . HIS A 1 220 ? -1.337 -15.260 9.177 1.00 96.00 220 HIS A CA 1
ATOM 1724 C C . HIS A 1 220 ? -0.848 -13.807 9.307 1.00 96.00 220 HIS A C 1
ATOM 1726 O O . HIS A 1 220 ? -1.112 -12.963 8.448 1.00 96.00 220 HIS A O 1
ATOM 1732 N N . ASP A 1 221 ? -0.114 -13.508 10.385 1.00 94.31 221 ASP A N 1
ATOM 1733 C CA . ASP A 1 221 ? 0.371 -12.162 10.724 1.00 94.31 221 ASP A CA 1
ATOM 1734 C C . ASP A 1 221 ? 1.170 -11.519 9.584 1.00 94.31 221 ASP A C 1
ATOM 1736 O O . ASP A 1 221 ? 1.032 -10.328 9.310 1.00 94.31 221 ASP A O 1
ATOM 1740 N N . ARG A 1 222 ? 1.981 -12.316 8.874 1.00 94.88 222 ARG A N 1
ATOM 1741 C CA . ARG A 1 222 ? 2.755 -11.847 7.717 1.00 94.88 222 ARG A CA 1
ATOM 1742 C C . ARG A 1 222 ? 1.850 -11.353 6.592 1.00 94.88 222 ARG A C 1
ATOM 1744 O O . ARG A 1 222 ? 2.092 -10.269 6.075 1.00 94.88 222 ARG A O 1
ATOM 1751 N N . SER A 1 223 ? 0.791 -12.094 6.261 1.00 96.50 223 SER A N 1
ATOM 1752 C CA . SER A 1 223 ? -0.169 -11.696 5.228 1.00 96.50 223 SER A CA 1
ATOM 1753 C C . SER A 1 223 ? -0.907 -10.401 5.617 1.00 96.50 223 SER A C 1
ATOM 1755 O O . SER A 1 223 ? -1.087 -9.515 4.785 1.00 96.50 223 SER A O 1
ATOM 1757 N N . PHE A 1 224 ? -1.294 -10.250 6.892 1.00 97.56 224 PHE A N 1
ATOM 1758 C CA . PHE A 1 224 ? -1.957 -9.031 7.382 1.00 97.56 224 PHE A CA 1
ATOM 1759 C C . PHE A 1 224 ? -1.035 -7.815 7.308 1.00 97.56 224 PHE A C 1
ATOM 1761 O O . PHE A 1 224 ? -1.409 -6.770 6.775 1.00 97.56 224 PHE A O 1
ATOM 1768 N N . ARG A 1 225 ? 0.192 -7.961 7.809 1.00 96.81 225 ARG A N 1
ATOM 1769 C CA . ARG A 1 225 ? 1.167 -6.874 7.802 1.00 96.81 225 ARG A CA 1
ATOM 1770 C C . ARG A 1 225 ? 1.582 -6.489 6.387 1.00 96.81 225 ARG A C 1
ATOM 1772 O O . ARG A 1 225 ? 1.702 -5.299 6.128 1.00 96.81 225 ARG A O 1
ATOM 1779 N N . LEU A 1 226 ? 1.725 -7.458 5.479 1.00 96.81 226 LEU A N 1
ATOM 1780 C CA . LEU A 1 226 ? 1.972 -7.208 4.058 1.00 96.81 226 LEU A CA 1
ATOM 1781 C C . LEU A 1 226 ? 0.865 -6.340 3.448 1.00 96.81 226 LEU A C 1
ATOM 1783 O O . LEU A 1 226 ? 1.175 -5.307 2.860 1.00 96.81 226 LEU A O 1
ATOM 1787 N N . ARG A 1 227 ? -0.412 -6.696 3.666 1.00 96.62 227 ARG A N 1
ATOM 1788 C CA . ARG A 1 227 ? -1.550 -5.880 3.210 1.00 96.62 227 ARG A CA 1
ATOM 1789 C C . ARG A 1 227 ? -1.504 -4.470 3.792 1.00 96.62 227 ARG A C 1
ATOM 1791 O O . ARG A 1 227 ? -1.747 -3.500 3.088 1.00 96.62 227 ARG A O 1
ATOM 1798 N N . PHE A 1 228 ? -1.198 -4.339 5.081 1.00 97.81 228 PHE A N 1
ATOM 1799 C CA . PHE A 1 228 ? -1.148 -3.024 5.714 1.00 97.81 228 PHE A CA 1
ATOM 1800 C C . PHE A 1 228 ? 0.018 -2.161 5.202 1.00 97.81 228 PHE A C 1
ATOM 1802 O O . PHE A 1 228 ? -0.148 -0.956 5.024 1.00 97.81 228 PHE A O 1
ATOM 1809 N N . MET A 1 229 ? 1.189 -2.756 4.941 1.00 98.00 229 MET A N 1
ATOM 1810 C CA . MET A 1 229 ? 2.310 -2.060 4.299 1.00 98.00 229 MET A CA 1
ATOM 1811 C C . MET A 1 229 ? 1.908 -1.560 2.915 1.00 98.00 229 MET A C 1
ATOM 1813 O O . MET A 1 229 ? 2.002 -0.366 2.654 1.00 98.00 229 MET A O 1
ATOM 1817 N N . GLU A 1 230 ? 1.417 -2.457 2.062 1.00 97.56 230 GLU A N 1
ATOM 1818 C CA . GLU A 1 230 ? 0.973 -2.116 0.712 1.00 97.56 230 GLU A CA 1
ATOM 1819 C C . GLU A 1 230 ? -0.070 -0.988 0.742 1.00 97.56 230 GLU A C 1
ATOM 1821 O O . GLU A 1 230 ? 0.133 0.021 0.074 1.00 97.56 230 GLU A O 1
ATOM 1826 N N . GLN A 1 231 ? -1.057 -1.046 1.641 1.00 97.50 231 GLN A N 1
ATOM 1827 C CA . GLN A 1 231 ? -2.045 0.023 1.795 1.00 97.50 231 GLN A CA 1
ATOM 1828 C C . GLN A 1 231 ? -1.427 1.391 2.147 1.00 97.50 231 GLN A C 1
ATOM 1830 O O . GLN A 1 231 ? -1.901 2.421 1.663 1.00 97.50 231 GLN A O 1
ATOM 1835 N N . LEU A 1 232 ? -0.389 1.443 2.992 1.00 98.31 232 LEU A N 1
ATOM 1836 C CA . LEU A 1 232 ? 0.316 2.701 3.279 1.00 98.31 232 LEU A CA 1
ATOM 1837 C C . LEU A 1 232 ? 1.063 3.234 2.046 1.00 98.31 232 LEU A C 1
ATOM 1839 O O . LEU A 1 232 ? 1.121 4.452 1.862 1.00 98.31 232 LEU A O 1
ATOM 1843 N N . LEU A 1 233 ? 1.617 2.351 1.209 1.00 98.56 233 LEU A N 1
ATOM 1844 C CA . LEU A 1 233 ? 2.283 2.735 -0.041 1.00 98.56 233 LEU A CA 1
ATOM 1845 C C . LEU A 1 233 ? 1.290 3.181 -1.110 1.00 98.56 233 LEU A C 1
ATOM 1847 O O . LEU A 1 233 ? 1.580 4.149 -1.806 1.00 98.56 233 LEU A O 1
ATOM 1851 N N . ASP A 1 234 ? 0.122 2.547 -1.202 1.00 96.62 234 ASP A N 1
ATOM 1852 C CA . ASP A 1 234 ? -0.973 2.982 -2.075 1.00 96.62 234 ASP A CA 1
ATOM 1853 C C . ASP A 1 234 ? -1.402 4.418 -1.729 1.00 96.62 234 ASP A C 1
ATOM 1855 O O . ASP A 1 234 ? -1.458 5.299 -2.588 1.00 96.62 234 ASP A O 1
ATOM 1859 N N . ILE A 1 235 ? -1.559 4.728 -0.436 1.00 97.12 235 ILE A N 1
ATOM 1860 C CA . ILE A 1 235 ? -1.852 6.097 0.019 1.00 97.12 235 ILE A CA 1
ATOM 1861 C C . ILE A 1 235 ? -0.702 7.052 -0.308 1.00 97.12 235 ILE A C 1
ATOM 1863 O O . ILE A 1 235 ? -0.946 8.172 -0.759 1.00 97.12 235 ILE A O 1
ATOM 1867 N N . ALA A 1 236 ? 0.548 6.642 -0.076 1.00 98.06 236 ALA A N 1
ATOM 1868 C CA . ALA A 1 236 ? 1.715 7.456 -0.406 1.00 98.06 236 ALA A CA 1
ATOM 1869 C C . ALA A 1 236 ? 1.771 7.777 -1.911 1.00 98.06 236 ALA A C 1
ATOM 1871 O O . ALA A 1 236 ? 2.039 8.922 -2.282 1.00 98.06 236 ALA A O 1
ATOM 1872 N N . GLY A 1 237 ? 1.448 6.792 -2.754 1.00 97.44 237 GLY A N 1
ATOM 1873 C CA . GLY A 1 237 ? 1.396 6.880 -4.210 1.00 97.44 237 GLY A CA 1
ATOM 1874 C C . GLY A 1 237 ? 0.134 7.531 -4.776 1.00 97.44 237 GLY A C 1
ATOM 1875 O O . GLY A 1 237 ? 0.137 7.947 -5.929 1.00 97.44 237 GLY A O 1
ATOM 1876 N N . ALA A 1 238 ? -0.935 7.709 -3.995 1.00 94.56 238 ALA A N 1
ATOM 1877 C CA . ALA A 1 238 ? -2.247 8.123 -4.502 1.00 94.56 238 ALA A CA 1
ATOM 1878 C C . ALA A 1 238 ? -2.251 9.448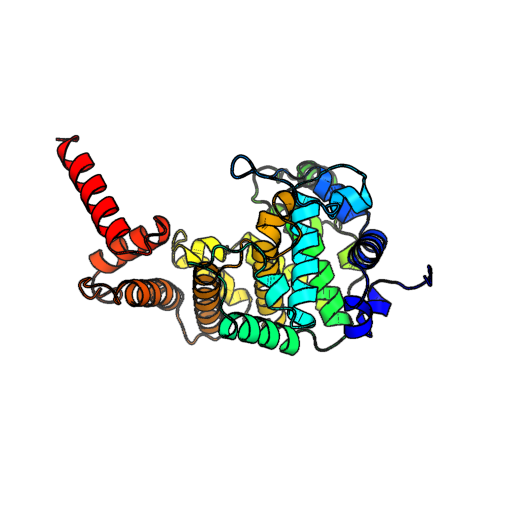 -5.293 1.00 94.56 238 ALA A C 1
ATOM 1880 O O . ALA A 1 238 ? -3.071 9.644 -6.190 1.00 94.56 238 ALA A O 1
ATOM 1881 N N . ALA A 1 239 ? -1.336 10.370 -4.986 1.00 94.06 239 ALA A N 1
ATOM 1882 C CA . ALA A 1 239 ? -1.173 11.628 -5.719 1.00 94.06 239 ALA A CA 1
ATOM 1883 C C . ALA A 1 239 ? -0.047 11.603 -6.763 1.00 94.06 239 ALA A C 1
ATOM 1885 O O . ALA A 1 239 ? 0.262 12.653 -7.315 1.00 94.06 239 ALA A O 1
ATOM 1886 N N . GLY A 1 240 ? 0.523 10.439 -7.077 1.00 95.12 240 GLY A N 1
ATOM 1887 C CA . GLY A 1 240 ? 1.668 10.296 -7.976 1.00 95.12 240 GLY A CA 1
ATOM 1888 C C . GLY A 1 240 ? 1.437 10.844 -9.383 1.00 95.12 240 GLY A C 1
ATOM 1889 O O . GLY A 1 240 ? 2.371 11.320 -10.010 1.00 95.12 240 GLY A O 1
ATOM 1890 N N . HIS A 1 241 ? 0.191 10.856 -9.859 1.00 93.00 241 HIS A N 1
ATOM 1891 C CA . HIS A 1 241 ? -0.193 11.469 -11.137 1.00 93.00 241 HIS A CA 1
ATOM 1892 C C . HIS A 1 241 ? -0.169 13.010 -11.122 1.00 93.00 241 HIS A C 1
ATOM 1894 O O . HIS A 1 241 ? -0.060 13.636 -12.171 1.00 93.00 241 HIS A O 1
ATOM 1900 N N . MET A 1 242 ? -0.265 13.629 -9.940 1.00 91.62 242 MET A N 1
ATOM 1901 C CA . MET A 1 242 ? -0.161 15.082 -9.754 1.00 91.62 242 MET A CA 1
ATOM 1902 C C . MET A 1 242 ? 1.239 15.503 -9.300 1.00 91.62 242 MET A C 1
ATOM 1904 O O . MET A 1 242 ? 1.707 16.582 -9.650 1.00 91.62 242 MET A O 1
ATOM 1908 N N . ASP A 1 243 ? 1.868 14.687 -8.456 1.00 93.62 243 ASP A N 1
ATOM 1909 C CA . ASP A 1 243 ? 3.177 14.935 -7.869 1.00 93.62 243 ASP A CA 1
ATOM 1910 C C . ASP A 1 243 ? 3.878 13.608 -7.556 1.00 93.62 243 ASP A C 1
ATOM 1912 O O . ASP A 1 243 ? 3.538 12.914 -6.596 1.00 93.62 243 ASP A O 1
ATOM 1916 N N . TRP A 1 244 ? 4.863 13.269 -8.382 1.00 96.12 244 TRP A N 1
ATOM 1917 C CA . TRP A 1 244 ? 5.680 12.060 -8.266 1.00 96.12 244 TRP A CA 1
ATOM 1918 C C . TRP A 1 244 ? 6.957 12.251 -7.443 1.00 96.12 244 TRP A C 1
ATOM 1920 O O . TRP A 1 244 ? 7.762 11.328 -7.334 1.00 96.12 244 TRP A O 1
ATOM 1930 N N . THR A 1 245 ? 7.172 13.437 -6.869 1.00 96.31 245 THR A N 1
ATOM 1931 C CA . THR A 1 245 ? 8.430 13.775 -6.184 1.00 96.31 245 THR A CA 1
ATOM 1932 C C . THR A 1 245 ? 8.410 13.483 -4.684 1.00 96.31 245 THR A C 1
ATOM 1934 O O . THR A 1 245 ? 9.464 13.475 -4.052 1.00 96.31 245 THR A O 1
ATOM 1937 N N . CYS A 1 246 ? 7.231 13.223 -4.111 1.00 97.19 246 CYS A N 1
ATOM 1938 C CA . CYS A 1 246 ? 7.047 12.940 -2.688 1.00 97.19 246 CYS A CA 1
ATOM 1939 C C . CYS A 1 246 ? 5.769 12.129 -2.417 1.00 97.19 246 CYS A C 1
ATOM 1941 O O . CYS A 1 246 ? 4.899 12.001 -3.279 1.00 97.19 246 CYS A O 1
ATOM 1943 N N . ALA A 1 247 ? 5.586 11.662 -1.181 1.00 97.94 247 ALA A N 1
ATOM 1944 C CA . ALA A 1 247 ? 4.386 10.952 -0.737 1.00 97.94 247 ALA A CA 1
ATOM 1945 C C . ALA A 1 247 ? 3.270 11.932 -0.326 1.00 97.94 247 ALA A C 1
ATOM 1947 O O . ALA A 1 247 ? 2.862 12.003 0.836 1.00 97.94 247 ALA A O 1
ATOM 1948 N N . LYS A 1 248 ? 2.773 12.729 -1.276 1.00 95.31 248 LYS A N 1
ATOM 1949 C CA . LYS A 1 248 ? 1.940 13.920 -1.012 1.00 95.31 248 LYS A CA 1
ATOM 1950 C C . LYS A 1 248 ? 0.669 13.662 -0.189 1.00 95.31 248 LYS A C 1
ATOM 1952 O O . LYS A 1 248 ? 0.221 14.552 0.533 1.00 95.31 248 LYS A O 1
ATOM 1957 N N . LYS A 1 249 ? 0.063 12.474 -0.295 1.00 95.00 249 LYS A N 1
ATOM 1958 C CA . LYS A 1 249 ? -1.201 12.142 0.391 1.00 95.00 249 LYS A CA 1
ATOM 1959 C C . LYS A 1 249 ? -1.005 11.428 1.734 1.00 95.00 249 LYS A C 1
ATOM 1961 O O . LYS A 1 249 ? -1.929 11.479 2.540 1.00 95.00 249 LYS A O 1
ATOM 1966 N N . LEU A 1 250 ? 0.160 10.844 2.042 1.00 97.44 250 LEU A N 1
ATOM 1967 C CA . LEU A 1 250 ? 0.399 10.232 3.361 1.00 97.44 250 LEU A CA 1
ATOM 1968 C C . LEU A 1 250 ? 0.801 11.293 4.400 1.00 97.44 250 LEU A C 1
ATOM 1970 O O . LEU A 1 250 ? 1.951 11.389 4.825 1.00 97.44 250 LEU A O 1
ATOM 1974 N N . THR A 1 251 ? -0.172 12.121 4.771 1.00 96.25 251 THR A N 1
ATOM 1975 C CA . THR A 1 251 ? -0.050 13.219 5.741 1.00 96.25 251 THR A CA 1
ATOM 1976 C C . THR A 1 251 ? -0.219 12.731 7.185 1.00 96.25 251 THR A C 1
ATOM 1978 O O . THR A 1 251 ? -0.670 11.606 7.414 1.00 96.25 251 THR A O 1
ATOM 1981 N N . GLN A 1 252 ? 0.093 13.574 8.179 1.00 95.19 252 GLN A N 1
ATOM 1982 C CA . GLN A 1 252 ? -0.023 13.209 9.599 1.00 95.19 252 GLN A CA 1
ATOM 1983 C C . GLN A 1 252 ? -1.432 12.726 9.990 1.00 95.19 252 GLN A C 1
ATOM 1985 O O . GLN A 1 252 ? -1.528 11.635 10.554 1.00 95.19 252 GLN A O 1
ATOM 1990 N N . PRO A 1 253 ? -2.533 13.439 9.667 1.00 90.81 253 PRO A N 1
ATOM 1991 C CA . PRO A 1 253 ? -3.869 13.004 10.086 1.00 90.81 253 PRO A CA 1
ATOM 1992 C C . PRO A 1 253 ? -4.299 11.683 9.436 1.00 90.81 253 PRO A C 1
ATOM 1994 O O . PRO A 1 253 ? -5.002 10.872 10.047 1.00 90.81 253 PRO A O 1
ATOM 1997 N N . ILE A 1 254 ? -3.868 11.452 8.191 1.00 92.38 254 ILE A N 1
ATOM 1998 C CA . ILE A 1 254 ? -4.133 10.200 7.479 1.00 92.38 254 ILE A CA 1
ATOM 1999 C C . ILE A 1 254 ? -3.354 9.068 8.147 1.00 92.38 254 ILE A C 1
ATOM 2001 O O . ILE A 1 254 ? -3.953 8.063 8.526 1.00 92.38 254 ILE A O 1
ATOM 2005 N N . PHE A 1 255 ? -2.053 9.248 8.378 1.00 96.19 255 PHE A N 1
ATOM 2006 C CA . PHE A 1 255 ? -1.235 8.242 9.046 1.00 96.19 255 PHE A CA 1
ATOM 2007 C C . PHE A 1 255 ? -1.762 7.882 10.443 1.00 96.19 255 PHE A C 1
ATOM 2009 O O . PHE A 1 255 ? -1.867 6.701 10.760 1.00 96.19 255 PHE A O 1
ATOM 2016 N N . GLU A 1 256 ? -2.149 8.859 11.267 1.00 92.94 256 GLU A N 1
ATOM 2017 C CA . GLU A 1 256 ? -2.727 8.596 12.595 1.00 92.94 256 GLU A CA 1
ATOM 2018 C C . GLU A 1 256 ? -4.002 7.755 12.519 1.00 92.94 256 GLU A C 1
ATOM 2020 O O . GLU A 1 256 ? -4.187 6.822 13.305 1.00 92.94 256 GLU A O 1
ATOM 2025 N N . SER A 1 257 ? -4.860 8.040 11.538 1.00 91.12 257 SER A N 1
ATOM 2026 C CA . SER A 1 257 ? -6.087 7.274 11.315 1.00 91.12 257 SER A CA 1
ATOM 2027 C C . SER A 1 257 ? -5.771 5.823 10.935 1.00 91.12 257 SER A C 1
ATOM 2029 O O . SER A 1 257 ? -6.347 4.896 11.506 1.00 91.12 257 SER A O 1
ATOM 2031 N N . TYR A 1 258 ? -4.796 5.606 10.050 1.00 95.44 258 TYR A N 1
ATOM 2032 C CA . TYR A 1 258 ? -4.362 4.262 9.657 1.00 95.44 258 TYR A CA 1
ATOM 2033 C C . TYR A 1 258 ? -3.615 3.521 10.768 1.00 95.44 258 TYR A C 1
ATOM 2035 O O . TYR A 1 258 ? -3.800 2.317 10.928 1.00 95.44 258 TYR A O 1
ATOM 2043 N N . ARG A 1 259 ? -2.832 4.218 11.592 1.00 95.81 259 ARG A N 1
ATOM 2044 C CA . ARG A 1 259 ? -2.200 3.639 12.782 1.00 95.81 259 ARG A CA 1
ATOM 2045 C C . ARG A 1 259 ? -3.248 3.171 13.794 1.00 95.81 259 ARG A C 1
ATOM 2047 O O . ARG A 1 259 ? -3.115 2.090 14.358 1.00 95.81 259 ARG A O 1
ATOM 2054 N N . ASN A 1 260 ? -4.321 3.939 13.984 1.00 93.81 260 ASN A N 1
ATOM 2055 C CA . ASN A 1 260 ? -5.442 3.518 14.826 1.00 93.81 260 ASN A CA 1
ATOM 2056 C C . ASN A 1 260 ? -6.134 2.272 14.279 1.00 93.81 260 ASN A C 1
ATOM 2058 O O . ASN A 1 260 ? -6.437 1.347 15.032 1.00 93.81 260 ASN A O 1
ATOM 2062 N N . VAL A 1 261 ? -6.349 2.240 12.967 1.00 95.50 261 VAL A N 1
ATOM 2063 C CA . VAL A 1 261 ? -6.901 1.077 12.279 1.00 95.50 261 VAL A CA 1
ATOM 2064 C C . VAL A 1 261 ? -5.998 -0.150 12.437 1.00 95.50 261 VAL A C 1
ATOM 2066 O O . VAL A 1 261 ? -6.515 -1.227 12.729 1.00 95.50 261 VAL A O 1
ATOM 2069 N N . TYR A 1 262 ? -4.677 -0.002 12.309 1.00 97.19 262 TYR A N 1
ATOM 2070 C CA . TYR A 1 262 ? -3.716 -1.088 12.520 1.00 97.19 262 TYR A CA 1
ATOM 2071 C C . TYR A 1 262 ? -3.854 -1.703 13.913 1.00 97.19 262 TYR A C 1
ATOM 2073 O O . TYR A 1 262 ? -4.052 -2.911 14.029 1.00 97.19 262 TYR A O 1
ATOM 2081 N N . ASP A 1 263 ? -3.823 -0.872 14.959 1.00 96.69 263 ASP A N 1
ATOM 2082 C CA . ASP A 1 263 ? -3.927 -1.333 16.348 1.00 96.69 263 ASP A CA 1
ATOM 2083 C C . ASP A 1 263 ? -5.247 -2.079 16.607 1.00 96.69 263 ASP A C 1
ATOM 2085 O O . ASP A 1 263 ? -5.272 -3.104 17.291 1.00 96.69 263 ASP A O 1
ATOM 2089 N N . VAL A 1 264 ? -6.353 -1.576 16.047 1.00 96.81 264 VAL A N 1
ATOM 2090 C CA . VAL A 1 264 ? -7.668 -2.224 16.136 1.00 96.81 264 VAL A CA 1
ATOM 2091 C C . VAL A 1 264 ? -7.657 -3.573 15.429 1.00 96.81 264 VAL A C 1
ATOM 2093 O O . VAL A 1 264 ? -8.147 -4.557 15.985 1.00 96.81 264 VAL A O 1
ATOM 2096 N N . CYS A 1 265 ? -7.089 -3.635 14.225 1.00 97.38 265 CYS A N 1
ATOM 2097 C CA . CYS A 1 265 ? -7.025 -4.868 13.455 1.00 97.38 265 CYS A CA 1
ATOM 2098 C C . CYS A 1 265 ? -6.186 -5.930 14.174 1.00 97.38 265 CYS A C 1
ATOM 2100 O O . CYS A 1 265 ? -6.679 -7.038 14.369 1.00 97.38 265 CYS A O 1
ATOM 2102 N N . GLU A 1 266 ? -4.984 -5.585 14.648 1.00 97.19 266 GLU A N 1
ATOM 2103 C CA . GLU A 1 266 ? -4.137 -6.493 15.437 1.00 97.19 266 GLU A CA 1
ATOM 2104 C C . GLU A 1 266 ? -4.881 -7.003 16.680 1.00 97.19 266 GLU A C 1
ATOM 2106 O O . GLU A 1 266 ? -4.857 -8.198 16.969 1.00 97.19 266 GLU A O 1
ATOM 2111 N N . GLY A 1 267 ? -5.598 -6.129 17.397 1.00 97.25 267 GLY A N 1
ATOM 2112 C CA . GLY A 1 267 ? -6.368 -6.531 18.575 1.00 97.25 267 GLY A CA 1
ATOM 2113 C C . GLY A 1 267 ? -7.503 -7.512 18.257 1.00 97.25 267 GLY A C 1
ATOM 2114 O O . GLY A 1 267 ? -7.726 -8.469 19.002 1.00 97.25 267 GLY A O 1
ATOM 2115 N N . VAL A 1 268 ? -8.203 -7.325 17.133 1.00 97.06 268 VAL A N 1
ATOM 2116 C CA . VAL A 1 268 ? -9.256 -8.253 16.680 1.00 97.06 268 VAL A CA 1
ATOM 2117 C C . VAL A 1 268 ? -8.665 -9.587 16.212 1.00 97.06 268 VAL A C 1
ATOM 2119 O O . VAL A 1 268 ? -9.205 -10.643 16.550 1.00 97.06 268 VAL A O 1
ATOM 2122 N N . ILE A 1 269 ? -7.543 -9.565 15.486 1.00 97.12 269 ILE A N 1
ATOM 2123 C CA . ILE A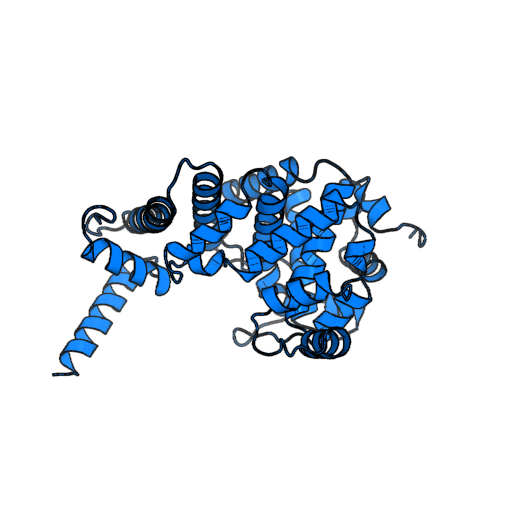 1 269 ? -6.829 -10.773 15.033 1.00 97.12 269 ILE A CA 1
ATOM 2124 C C . ILE A 1 269 ? -6.330 -11.584 16.236 1.00 97.12 269 ILE A C 1
ATOM 2126 O O . ILE A 1 269 ? -6.535 -12.801 16.299 1.00 97.12 269 ILE A O 1
ATOM 2130 N N . ALA A 1 270 ? -5.736 -10.908 17.222 1.00 96.25 270 ALA A N 1
ATOM 2131 C CA . ALA A 1 270 ? -5.244 -11.513 18.457 1.00 96.25 270 ALA A CA 1
ATOM 2132 C C . ALA A 1 270 ? -6.370 -11.989 19.395 1.00 96.25 270 ALA A C 1
ATOM 2134 O O . ALA A 1 270 ? -6.121 -12.766 20.317 1.00 96.25 270 ALA A O 1
ATOM 2135 N N . GLY A 1 271 ? -7.611 -11.543 19.172 1.00 95.56 271 GLY A N 1
ATOM 2136 C CA . GLY A 1 271 ? -8.762 -11.847 20.022 1.00 95.56 271 GLY A CA 1
ATOM 2137 C C . GLY A 1 271 ? -8.797 -11.061 21.337 1.00 95.56 271 GLY A C 1
ATOM 2138 O O . GLY A 1 271 ? -9.567 -11.413 22.228 1.00 95.56 271 GLY A O 1
ATOM 2139 N N . THR A 1 272 ? -7.985 -10.009 21.474 1.00 97.06 272 THR A N 1
ATOM 2140 C CA . THR A 1 272 ? -8.028 -9.086 22.621 1.00 97.06 272 THR A CA 1
ATOM 2141 C C . THR A 1 272 ? -9.135 -8.043 22.474 1.00 97.06 272 THR A C 1
ATOM 2143 O O . THR A 1 272 ? -9.609 -7.503 23.471 1.00 97.06 272 THR A O 1
ATOM 2146 N N . LEU A 1 273 ? -9.587 -7.792 21.241 1.00 96.62 273 LEU A N 1
ATOM 2147 C CA . LEU A 1 273 ? -10.753 -6.977 20.927 1.00 96.62 273 LEU A CA 1
ATOM 2148 C C . LEU A 1 273 ? -11.815 -7.822 20.224 1.00 96.62 273 LEU A C 1
ATOM 2150 O O . LEU A 1 273 ? -11.530 -8.632 19.344 1.00 96.62 273 LEU A O 1
ATOM 2154 N N . THR A 1 274 ? -13.074 -7.585 20.579 1.00 95.81 274 THR A N 1
ATOM 2155 C CA . THR A 1 274 ? -14.199 -8.047 19.765 1.00 95.81 274 THR A CA 1
ATOM 2156 C C . THR A 1 274 ? -14.352 -7.146 18.542 1.00 95.81 274 THR A C 1
ATOM 2158 O O . THR A 1 274 ? -13.930 -5.993 18.546 1.00 95.81 274 THR A O 1
ATOM 2161 N N . VAL A 1 275 ? -15.054 -7.631 17.519 1.00 94.81 275 VAL A N 1
ATOM 2162 C CA . VAL A 1 275 ? -15.485 -6.834 16.357 1.00 94.81 275 VAL A CA 1
ATOM 2163 C C . VAL A 1 275 ? -16.171 -5.526 16.790 1.00 94.81 275 VAL A C 1
ATOM 2165 O O . VAL A 1 275 ? -15.920 -4.466 16.224 1.00 94.81 275 VAL A O 1
ATOM 2168 N N . ARG A 1 276 ? -17.009 -5.568 17.835 1.00 92.88 276 ARG A N 1
ATOM 2169 C CA . ARG A 1 276 ? -17.708 -4.378 18.333 1.00 92.88 276 ARG A CA 1
ATOM 2170 C C . ARG A 1 276 ? -16.769 -3.414 19.054 1.00 92.88 276 ARG A C 1
ATOM 2172 O O . ARG A 1 276 ? -16.748 -2.237 18.712 1.00 92.88 276 ARG A O 1
ATOM 2179 N N . SER A 1 277 ? -16.008 -3.908 20.028 1.00 94.31 277 SER A N 1
ATOM 2180 C CA . SER A 1 277 ? -15.104 -3.069 20.821 1.00 94.31 277 SER A CA 1
ATOM 2181 C C . SER A 1 277 ? -13.949 -2.514 19.982 1.00 94.31 277 SER A C 1
ATOM 2183 O O . SER A 1 277 ? -13.512 -1.397 20.220 1.00 94.31 277 SER A O 1
ATOM 2185 N N . GLY A 1 278 ? -13.496 -3.244 18.958 1.00 94.88 278 GLY A N 1
ATOM 2186 C CA . GLY A 1 278 ? -12.526 -2.751 17.982 1.00 94.88 278 GLY A CA 1
ATOM 2187 C C . GLY A 1 278 ? -13.066 -1.573 17.171 1.00 94.88 278 GLY A C 1
ATOM 2188 O O . GLY A 1 278 ? -12.406 -0.543 17.069 1.00 94.88 278 GLY A O 1
ATOM 2189 N N . TYR A 1 279 ? -14.295 -1.677 16.660 1.00 94.44 279 TYR A N 1
ATOM 2190 C CA . TYR A 1 279 ? -14.945 -0.559 15.972 1.00 94.44 279 TYR A CA 1
ATOM 2191 C C . TYR A 1 279 ? -15.139 0.650 16.899 1.00 94.44 279 TYR A C 1
ATOM 2193 O O . TYR A 1 279 ? -14.858 1.787 16.521 1.00 94.44 279 TYR A O 1
ATOM 2201 N N . ASP A 1 280 ? -15.609 0.415 18.124 1.00 94.00 280 ASP A N 1
ATOM 2202 C CA . ASP A 1 280 ? -15.839 1.491 19.087 1.00 94.00 280 ASP A CA 1
ATOM 2203 C C . ASP A 1 280 ? -14.515 2.157 19.506 1.00 94.00 280 ASP A C 1
ATOM 2205 O O . ASP A 1 280 ? -14.482 3.374 19.667 1.00 94.00 280 ASP A O 1
ATOM 2209 N N . LEU A 1 281 ? -13.397 1.421 19.547 1.00 94.25 281 LEU A N 1
ATOM 2210 C CA . LEU A 1 281 ? -12.066 1.986 19.793 1.00 94.25 281 LEU A CA 1
ATOM 2211 C C . LEU A 1 281 ? -11.636 2.999 18.717 1.00 94.25 281 LEU A C 1
ATOM 2213 O O . LEU A 1 281 ? -11.035 4.017 19.062 1.00 94.25 281 LEU A O 1
ATOM 2217 N N . VAL A 1 282 ? -11.983 2.783 17.441 1.00 92.56 282 VAL A N 1
ATOM 2218 C CA . VAL A 1 282 ? -11.756 3.786 16.378 1.00 92.56 282 VAL A CA 1
ATOM 2219 C C . VAL A 1 282 ? -12.489 5.088 16.710 1.00 92.56 282 VAL A C 1
ATOM 2221 O O . VAL A 1 282 ? -11.902 6.171 16.661 1.00 92.56 282 VAL A O 1
ATOM 2224 N N . LEU A 1 283 ? -13.763 4.985 17.099 1.00 91.94 283 LEU A N 1
ATOM 2225 C CA . LEU A 1 283 ? -14.588 6.138 17.456 1.00 91.94 283 LEU A CA 1
ATOM 2226 C C . LEU A 1 283 ? -14.086 6.844 18.723 1.00 91.94 283 LEU A C 1
ATOM 2228 O O . LEU A 1 283 ? -14.067 8.073 18.766 1.00 91.94 283 LEU A O 1
ATOM 2232 N N . ILE A 1 284 ? -13.660 6.089 19.740 1.00 91.44 284 ILE A N 1
ATOM 2233 C CA . ILE A 1 284 ? -13.095 6.635 20.982 1.00 91.44 284 ILE A CA 1
ATOM 2234 C C . ILE A 1 284 ? -11.851 7.458 20.662 1.00 91.44 284 ILE A C 1
ATOM 2236 O O . ILE A 1 284 ? -11.799 8.633 21.017 1.00 91.44 284 ILE A O 1
ATOM 2240 N N . ARG A 1 285 ? -10.884 6.895 19.926 1.00 89.56 285 ARG A N 1
ATOM 2241 C CA . ARG A 1 285 ? -9.648 7.613 19.576 1.00 89.56 285 ARG A CA 1
ATOM 2242 C C . ARG A 1 285 ? -9.922 8.856 18.729 1.00 89.56 285 ARG A C 1
ATOM 2244 O O . ARG A 1 285 ? -9.263 9.879 18.910 1.00 89.56 285 ARG A O 1
ATOM 2251 N N . ARG A 1 286 ? -10.938 8.822 17.856 1.00 84.69 286 ARG A N 1
ATOM 2252 C CA . ARG A 1 286 ? -11.387 10.023 17.137 1.00 84.69 286 ARG A CA 1
ATOM 2253 C C . ARG A 1 286 ? -11.956 11.083 18.079 1.00 84.69 286 ARG A C 1
ATOM 2255 O O . ARG A 1 286 ? -11.622 12.258 17.937 1.00 84.69 286 ARG A O 1
ATOM 2262 N N . ALA A 1 287 ? -12.788 10.687 19.039 1.00 84.94 287 ALA A N 1
ATOM 2263 C CA . ALA A 1 287 ? -13.330 11.607 20.033 1.00 84.94 287 ALA A CA 1
ATOM 2264 C C . ALA A 1 287 ? -12.217 12.254 20.874 1.00 84.94 287 ALA A C 1
ATOM 2266 O O . ALA A 1 287 ? -12.308 13.436 21.200 1.00 84.94 287 ALA A O 1
ATOM 2267 N N . GLU A 1 288 ? -11.150 11.515 21.189 1.00 84.06 288 GLU A N 1
ATOM 2268 C CA . GLU A 1 288 ? -9.982 12.051 21.895 1.00 84.06 288 GLU A CA 1
ATOM 2269 C C . GLU A 1 288 ? -9.194 13.064 21.065 1.00 84.06 288 GLU A C 1
ATOM 2271 O O . GLU A 1 288 ? -8.793 14.088 21.609 1.00 84.06 288 GLU A O 1
ATOM 2276 N N . PHE A 1 289 ? -9.044 12.834 19.759 1.00 77.00 289 PHE A N 1
ATOM 2277 C CA . PHE A 1 289 ? -8.420 13.797 18.846 1.00 77.00 289 PHE A CA 1
ATOM 2278 C C . PHE A 1 289 ? -9.195 15.126 18.782 1.00 77.00 289 PHE A C 1
ATOM 2280 O O . PHE A 1 289 ? -8.611 16.202 18.710 1.00 77.00 289 PHE A O 1
ATOM 2287 N N . ILE A 1 290 ? -10.528 15.063 18.851 1.00 73.69 290 ILE A N 1
ATOM 2288 C CA . ILE A 1 290 ? -11.404 16.246 18.851 1.00 73.69 290 ILE A CA 1
ATOM 2289 C C . ILE A 1 290 ? -11.399 16.969 20.215 1.00 73.69 290 ILE A C 1
ATOM 2291 O O . ILE A 1 290 ? -11.638 18.176 20.276 1.00 73.69 290 ILE A O 1
ATOM 2295 N N . ARG A 1 291 ? -11.114 16.250 21.312 1.00 65.00 291 ARG A N 1
ATOM 2296 C CA . ARG A 1 291 ? -11.212 16.734 22.703 1.00 65.00 291 ARG A CA 1
ATOM 2297 C C . ARG A 1 291 ? -10.288 17.912 23.021 1.00 65.00 291 ARG A C 1
ATOM 2299 O O . ARG A 1 291 ? -10.592 18.658 23.944 1.00 65.00 291 ARG A O 1
ATOM 2306 N N . ASP A 1 292 ? -9.218 18.119 22.260 1.00 56.19 292 ASP A N 1
ATOM 2307 C CA . ASP A 1 292 ? -8.228 19.178 22.516 1.00 56.19 292 ASP A CA 1
ATOM 2308 C C . ASP A 1 292 ? -8.752 20.616 22.288 1.00 56.19 292 ASP A C 1
ATOM 2310 O O . ASP A 1 292 ? -7.998 21.581 22.395 1.00 56.19 292 ASP A O 1
ATOM 2314 N N . LYS A 1 293 ? -10.044 20.796 21.963 1.00 53.84 293 LYS A N 1
ATOM 2315 C CA . LYS A 1 293 ? -10.635 22.096 21.597 1.00 53.84 293 LYS A CA 1
ATOM 2316 C C . LYS A 1 293 ? -12.040 22.312 22.174 1.00 53.84 293 LYS A C 1
ATOM 2318 O O . LYS A 1 293 ? -13.003 22.249 21.423 1.00 53.84 293 LYS A O 1
ATOM 2323 N N . ASP A 1 294 ? -12.180 22.565 23.478 1.00 56.69 294 ASP A N 1
ATOM 2324 C CA . ASP A 1 294 ? -13.433 23.024 24.134 1.00 56.69 294 ASP A CA 1
ATOM 2325 C C . ASP A 1 294 ? -14.719 22.213 23.823 1.00 56.69 294 ASP A C 1
ATOM 2327 O O . ASP A 1 294 ? -15.843 22.687 24.015 1.00 56.69 294 ASP A O 1
ATOM 2331 N N . VAL A 1 295 ? -14.589 20.966 23.355 1.00 62.97 295 VAL A N 1
ATOM 2332 C CA . VAL A 1 295 ? -15.727 20.097 23.024 1.00 62.97 295 VAL A CA 1
ATOM 2333 C C . VAL A 1 295 ? -16.131 19.295 24.253 1.00 62.97 295 VAL A C 1
ATOM 2335 O O . VAL A 1 295 ? -15.285 18.802 25.003 1.00 62.97 295 VAL A O 1
ATOM 2338 N N . ARG A 1 296 ? -17.443 19.108 24.449 1.00 76.31 296 ARG A N 1
ATOM 2339 C CA . ARG A 1 296 ? -17.961 18.193 25.474 1.00 76.31 296 ARG A CA 1
ATOM 2340 C C . ARG A 1 296 ? -17.319 16.806 25.337 1.00 76.31 296 ARG A C 1
ATOM 2342 O O . ARG A 1 296 ? -17.074 16.325 24.232 1.00 76.31 296 ARG A O 1
ATOM 2349 N N . ARG A 1 297 ? -17.114 16.119 26.461 1.00 80.19 297 ARG A N 1
ATOM 2350 C CA . ARG A 1 297 ? -16.642 14.729 26.467 1.00 80.19 297 ARG A CA 1
ATOM 2351 C C . ARG A 1 297 ? -17.709 13.809 25.861 1.00 80.19 297 ARG A C 1
ATOM 2353 O O . ARG A 1 297 ? -18.860 13.850 26.291 1.00 80.19 297 ARG A O 1
ATOM 2360 N N . PHE A 1 298 ? -17.314 12.973 24.902 1.00 84.56 298 PHE A N 1
ATOM 2361 C CA . PHE A 1 298 ? -18.181 11.949 24.312 1.00 84.56 298 PHE A CA 1
ATOM 2362 C C . PHE A 1 298 ? -18.062 10.626 25.076 1.00 84.56 298 PHE A C 1
ATOM 2364 O O . PHE A 1 298 ? -16.956 10.190 25.400 1.00 84.56 298 PHE A O 1
ATOM 2371 N N . GLN A 1 299 ? -19.196 9.982 25.345 1.00 87.50 299 GLN A N 1
ATOM 2372 C CA . GLN A 1 299 ? -19.299 8.659 25.966 1.00 87.50 299 GLN A CA 1
ATOM 2373 C C . GLN A 1 299 ? -19.654 7.617 24.899 1.00 87.50 299 GLN A C 1
ATOM 2375 O O . GLN A 1 299 ? -20.782 7.144 24.822 1.00 87.50 299 GLN A O 1
ATOM 2380 N N . VAL A 1 300 ? -18.696 7.298 24.025 1.00 89.31 300 VAL A N 1
ATOM 2381 C CA . VAL A 1 300 ? -18.923 6.444 22.840 1.00 89.31 300 VAL A CA 1
ATOM 2382 C C . VAL A 1 300 ? -19.441 5.044 23.199 1.00 89.31 300 VAL A C 1
ATOM 2384 O O . VAL A 1 300 ? -20.253 4.490 22.460 1.00 89.31 300 VAL A O 1
ATOM 2387 N N . GLU A 1 301 ? -18.986 4.470 24.311 1.00 87.69 301 GLU A N 1
ATOM 2388 C CA . GLU A 1 301 ? -19.363 3.111 24.723 1.00 87.69 301 GLU A CA 1
ATOM 2389 C C . GLU A 1 301 ? -20.752 3.073 25.375 1.00 87.69 301 GLU A C 1
ATOM 2391 O O . GLU A 1 301 ? -21.564 2.207 25.050 1.00 87.69 301 GLU A O 1
ATOM 2396 N N . ASP A 1 302 ? -21.047 4.052 26.234 1.00 88.75 302 ASP A N 1
ATOM 2397 C CA . ASP A 1 302 ? -22.237 4.047 27.094 1.00 88.75 302 ASP A CA 1
ATOM 2398 C C . ASP A 1 302 ? -23.427 4.819 26.506 1.00 88.75 302 ASP A C 1
ATOM 2400 O O . ASP A 1 302 ? -24.573 4.612 26.911 1.00 88.75 302 ASP A O 1
ATOM 2404 N N . ASN A 1 303 ? -23.185 5.720 25.548 1.00 90.31 303 ASN A N 1
ATOM 2405 C CA . ASN A 1 303 ? -24.205 6.589 24.973 1.00 90.31 303 ASN A CA 1
ATOM 2406 C C . ASN A 1 303 ? -24.354 6.349 23.456 1.00 90.31 303 ASN A C 1
ATOM 2408 O O . ASN A 1 303 ? -23.520 6.796 22.660 1.00 90.31 303 ASN A O 1
ATOM 2412 N N . PRO A 1 304 ? -25.455 5.706 23.011 1.00 90.31 304 PRO A N 1
ATOM 2413 C CA . PRO A 1 304 ? -25.712 5.452 21.593 1.00 90.31 304 PRO A CA 1
ATOM 2414 C C . PRO A 1 304 ? -25.747 6.715 20.721 1.00 90.31 304 PRO A C 1
ATOM 2416 O O . PRO A 1 304 ? -25.365 6.659 19.552 1.00 90.31 304 PRO A O 1
ATOM 2419 N N . GLY A 1 305 ? -26.186 7.847 21.280 1.00 91.56 305 GLY A N 1
ATOM 2420 C CA . GLY A 1 305 ? -26.212 9.137 20.594 1.00 91.56 305 GLY A CA 1
ATOM 2421 C C . GLY A 1 305 ? -24.808 9.678 20.342 1.00 91.56 305 GLY A C 1
ATOM 2422 O O . GLY A 1 305 ? -24.501 10.079 19.221 1.00 91.56 305 GLY A O 1
ATOM 2423 N N . ASP A 1 306 ? -23.927 9.609 21.340 1.00 90.56 306 ASP A N 1
ATOM 2424 C CA . ASP A 1 306 ? -22.521 10.010 21.192 1.00 90.56 306 ASP A CA 1
ATOM 2425 C C . ASP A 1 306 ? -21.789 9.114 20.200 1.00 90.56 306 ASP A C 1
ATOM 2427 O O . ASP A 1 306 ? -21.033 9.602 19.361 1.00 90.56 306 ASP A O 1
ATOM 2431 N N . ARG A 1 307 ? -22.069 7.811 20.237 1.00 91.62 307 ARG A N 1
ATOM 2432 C CA . ARG A 1 307 ? -21.536 6.858 19.267 1.00 91.62 307 ARG A CA 1
ATOM 2433 C C . ARG A 1 307 ? -21.963 7.184 17.835 1.00 91.62 307 ARG A C 1
ATOM 2435 O O . ARG A 1 307 ? -21.133 7.171 16.926 1.00 91.62 307 ARG A O 1
ATOM 2442 N N . ALA A 1 308 ? -23.252 7.451 17.622 1.00 90.31 308 ALA A N 1
ATOM 2443 C CA . ALA A 1 308 ? -23.790 7.792 16.307 1.00 90.31 308 ALA A CA 1
ATOM 2444 C C . ALA A 1 308 ? -23.219 9.121 15.795 1.00 90.31 308 ALA A C 1
ATOM 2446 O O . ALA A 1 308 ? -22.780 9.203 14.649 1.00 90.31 308 ALA A O 1
ATOM 2447 N N . LEU A 1 309 ? -23.159 10.133 16.662 1.00 88.19 309 LEU A N 1
ATOM 2448 C CA . LEU A 1 309 ? -22.582 11.433 16.343 1.00 88.19 309 LEU A CA 1
ATOM 2449 C C . LEU A 1 309 ? -21.097 11.322 15.991 1.00 88.19 309 LEU A C 1
ATOM 2451 O O . LEU A 1 309 ? -20.653 11.916 15.013 1.00 88.19 309 LEU A O 1
ATOM 2455 N N . MET A 1 310 ? -20.335 10.512 16.728 1.00 88.56 310 MET A N 1
ATOM 2456 C CA . MET A 1 310 ? -18.916 10.335 16.439 1.00 88.56 310 MET A CA 1
ATOM 2457 C C . MET A 1 310 ? -18.683 9.619 15.111 1.00 88.56 310 MET A C 1
ATOM 2459 O O . MET A 1 310 ? -17.788 9.994 14.361 1.00 88.56 310 MET A O 1
ATOM 2463 N N . ARG A 1 311 ? -19.548 8.662 14.756 1.00 90.19 311 ARG A N 1
ATOM 2464 C CA . ARG A 1 311 ? -19.536 8.061 13.418 1.00 90.19 311 ARG A CA 1
ATOM 2465 C C . ARG A 1 311 ? -19.778 9.106 12.323 1.00 90.19 311 ARG A C 1
ATOM 2467 O O . ARG A 1 311 ? -19.055 9.110 11.335 1.00 90.19 311 ARG A O 1
ATOM 2474 N N . LEU A 1 312 ? -20.746 10.010 12.504 1.00 87.38 312 LEU A N 1
ATOM 2475 C CA . LEU A 1 312 ? -20.986 11.112 11.560 1.00 87.38 312 LEU A CA 1
ATOM 2476 C C . LEU A 1 312 ? -19.764 12.033 11.434 1.00 87.38 312 LEU A C 1
ATOM 2478 O O . LEU A 1 312 ? -19.417 12.433 10.327 1.00 87.38 312 LEU A O 1
ATOM 2482 N N . PHE A 1 313 ? -19.081 12.333 12.541 1.00 85.25 313 PHE A N 1
ATOM 2483 C CA . PHE A 1 313 ? -17.863 13.146 12.514 1.00 85.25 313 PHE A CA 1
ATOM 2484 C C . PHE A 1 313 ? -16.705 12.463 11.785 1.00 85.25 313 PHE A C 1
ATOM 2486 O O . PHE A 1 313 ? -15.975 13.138 11.059 1.00 85.25 313 PHE A O 1
ATOM 2493 N N . CYS A 1 314 ? -16.546 11.145 11.930 1.00 84.38 314 CYS A N 1
ATOM 2494 C CA . CYS A 1 314 ? -15.576 10.394 11.137 1.00 84.38 314 CYS A CA 1
ATOM 2495 C C . CYS A 1 314 ? -15.892 10.490 9.634 1.00 84.38 314 CYS A C 1
ATOM 2497 O O . CYS A 1 314 ? -15.023 10.899 8.868 1.00 84.38 314 CYS A O 1
ATOM 2499 N N . MET A 1 315 ? -17.137 10.204 9.230 1.00 84.06 315 MET A N 1
ATOM 2500 C CA . MET A 1 315 ? -17.550 10.209 7.815 1.00 84.06 315 MET A CA 1
ATOM 2501 C C . MET A 1 315 ? -17.483 11.608 7.184 1.00 84.06 315 MET A C 1
ATOM 2503 O O . MET A 1 315 ? -17.144 11.758 6.016 1.00 84.06 315 MET A O 1
ATOM 2507 N N . GLY A 1 316 ? -17.763 12.658 7.960 1.00 77.50 316 GLY A N 1
ATOM 2508 C CA . GLY A 1 316 ? -17.641 14.047 7.512 1.00 77.50 316 GLY A CA 1
ATOM 2509 C C . GLY A 1 316 ? -16.210 14.593 7.514 1.00 77.50 316 GLY A C 1
ATOM 2510 O O . GLY A 1 316 ? -16.032 15.788 7.294 1.00 77.50 316 GLY A O 1
ATOM 2511 N N . ASN A 1 317 ? -15.195 13.770 7.826 1.00 70.44 317 ASN A N 1
ATOM 2512 C CA . ASN A 1 317 ? -13.808 14.198 8.052 1.00 70.44 317 ASN A CA 1
ATOM 2513 C C . ASN A 1 317 ? -13.695 15.401 9.008 1.00 70.44 317 ASN A C 1
ATOM 2515 O O . ASN A 1 317 ? -12.800 16.241 8.895 1.00 70.44 317 ASN A O 1
ATOM 2519 N N . VAL A 1 318 ? -14.593 15.473 9.989 1.00 68.25 318 VAL A N 1
ATOM 2520 C CA . VAL A 1 318 ? -14.680 16.572 10.948 1.00 68.25 318 VAL A CA 1
ATOM 2521 C C . VAL A 1 318 ? -13.491 16.464 11.898 1.00 68.25 318 VAL A C 1
ATOM 2523 O O . VAL A 1 318 ? -13.421 15.549 12.722 1.00 68.25 318 VAL A O 1
ATOM 2526 N N . THR A 1 319 ? -12.507 17.344 11.720 1.00 63.19 319 THR A N 1
ATOM 2527 C CA . THR A 1 319 ? -11.227 17.345 12.455 1.00 63.19 319 THR A CA 1
ATOM 2528 C C . THR A 1 319 ? -11.066 18.565 13.364 1.00 63.19 319 THR A C 1
ATOM 2530 O O . THR A 1 319 ? -10.118 18.623 14.145 1.00 63.19 319 THR A O 1
ATOM 2533 N N . THR A 1 320 ? -11.978 19.544 13.295 1.00 58.06 320 THR A N 1
ATOM 2534 C CA . THR A 1 320 ? -11.907 20.793 14.071 1.00 58.06 320 THR A CA 1
ATOM 2535 C C . THR A 1 320 ? -13.258 21.202 14.656 1.00 58.06 320 THR A C 1
ATOM 2537 O O . THR A 1 320 ? -14.311 20.895 14.099 1.00 58.06 320 THR A O 1
ATOM 2540 N N . GLN A 1 321 ? -13.235 21.980 15.742 1.00 53.16 321 GLN A N 1
ATOM 2541 C CA . GLN A 1 321 ? -14.439 22.557 16.350 1.00 53.16 321 GLN A CA 1
ATOM 2542 C C . GLN A 1 321 ? -15.243 23.436 15.378 1.00 53.16 321 GLN A C 1
ATOM 2544 O O . GLN A 1 321 ? -16.470 23.460 15.410 1.00 53.16 321 GLN A O 1
ATOM 2549 N N . GLU A 1 322 ? -14.561 24.121 14.463 1.00 50.50 322 GLU A N 1
ATOM 2550 C CA . GLU A 1 322 ? -15.189 24.939 13.425 1.00 50.50 322 GLU A CA 1
ATOM 2551 C C . GLU A 1 322 ? -15.989 24.070 12.442 1.00 50.50 322 GLU A C 1
ATOM 2553 O O . GLU A 1 322 ? -17.151 24.363 12.163 1.00 50.50 322 GLU A O 1
ATOM 2558 N N . SER A 1 323 ? -15.429 22.924 12.031 1.00 55.12 323 SER A N 1
ATOM 2559 C CA . SER A 1 323 ? -16.137 21.934 11.208 1.00 55.12 323 SER A CA 1
ATOM 2560 C C . SER A 1 323 ? -17.281 21.228 11.956 1.00 55.12 323 SER A C 1
ATOM 2562 O O . SER A 1 323 ? -18.294 20.898 11.338 1.00 55.12 323 SER A O 1
ATOM 2564 N N . ILE A 1 324 ? -17.182 21.061 13.284 1.00 57.34 324 ILE A N 1
ATOM 2565 C CA . ILE A 1 324 ? -18.269 20.544 14.139 1.00 57.34 324 ILE A CA 1
ATOM 2566 C C . ILE A 1 324 ? -19.431 21.536 14.171 1.00 57.34 324 ILE A C 1
ATOM 2568 O O . ILE A 1 324 ? -20.565 21.165 13.875 1.00 57.34 324 ILE A O 1
ATOM 2572 N N . ASN A 1 325 ? -19.151 22.803 14.477 1.00 54.03 325 ASN A N 1
ATOM 2573 C CA . ASN A 1 325 ? -20.169 23.849 14.560 1.00 54.03 325 ASN A CA 1
ATOM 2574 C C . ASN A 1 325 ? -20.834 24.102 13.202 1.00 54.03 325 ASN A C 1
ATOM 2576 O O . ASN A 1 325 ? -22.051 24.261 13.142 1.00 54.03 325 ASN A O 1
ATOM 2580 N N . GLN A 1 326 ? -20.074 24.069 12.104 1.00 54.91 326 GLN A N 1
ATOM 2581 C CA . GLN A 1 326 ? -20.626 24.138 10.747 1.00 54.91 326 GLN A CA 1
ATOM 2582 C C . GLN A 1 326 ? -21.518 22.929 10.430 1.00 54.91 326 GLN A C 1
ATOM 2584 O O . GLN A 1 326 ? -22.629 23.113 9.940 1.00 54.91 326 GLN A O 1
ATOM 2589 N N . SER A 1 327 ? -21.098 21.708 10.777 1.00 54.56 327 SER A N 1
ATOM 2590 C CA . SER A 1 327 ? -21.886 20.487 10.536 1.00 54.56 327 SER A CA 1
ATOM 2591 C C . SER A 1 327 ? -23.179 20.437 11.365 1.00 54.56 327 SER A C 1
ATOM 2593 O O . SER A 1 327 ? -24.230 20.032 10.862 1.00 54.56 327 SER A O 1
ATOM 2595 N N . ILE A 1 328 ? -23.134 20.894 12.622 1.00 58.75 328 ILE A N 1
ATOM 2596 C CA . ILE A 1 328 ? -24.304 20.994 13.512 1.00 58.75 328 ILE A CA 1
ATOM 2597 C C . ILE A 1 328 ? -25.264 22.095 13.030 1.00 58.75 328 ILE A C 1
ATOM 2599 O O . ILE A 1 328 ? -26.478 21.874 12.987 1.00 58.75 328 ILE A O 1
ATOM 2603 N N . ASN A 1 329 ? -24.743 23.253 12.610 1.00 48.44 329 ASN A N 1
ATOM 2604 C CA . ASN A 1 329 ? -25.558 24.355 12.092 1.00 48.44 329 ASN A CA 1
ATOM 2605 C C . ASN A 1 329 ? -26.217 24.007 10.750 1.00 48.44 329 ASN A C 1
ATOM 2607 O O . ASN A 1 329 ? -27.403 24.276 10.577 1.00 48.44 329 ASN A O 1
ATOM 2611 N N . GLN A 1 330 ? -25.509 23.337 9.836 1.00 47.34 330 GLN A N 1
ATOM 2612 C CA . GLN A 1 330 ? -26.076 22.893 8.558 1.00 47.34 330 GLN A CA 1
ATOM 2613 C C . GLN A 1 330 ? -27.196 21.857 8.758 1.00 47.34 330 GLN A C 1
ATOM 2615 O O . GLN A 1 330 ? -28.235 21.921 8.103 1.00 47.34 330 GLN A O 1
ATOM 2620 N N . SER A 1 331 ? -27.023 20.939 9.714 1.00 49.03 331 SER A N 1
ATOM 2621 C CA . SER A 1 331 ? -28.039 19.933 10.060 1.00 49.03 331 SER A CA 1
ATOM 2622 C C . SER A 1 331 ? -29.281 20.564 10.704 1.00 49.03 331 SER A C 1
ATOM 2624 O O . SER A 1 331 ? -30.405 20.166 10.406 1.00 49.03 331 SER A O 1
ATOM 2626 N N . SER A 1 332 ? -29.088 21.592 11.537 1.00 40.53 332 SER A N 1
ATOM 2627 C CA . SER A 1 332 ? -30.175 22.340 12.188 1.00 40.53 332 SER A CA 1
ATOM 2628 C C . SER A 1 332 ? -30.966 23.204 11.197 1.00 40.53 332 SER A C 1
ATOM 2630 O O . SER A 1 332 ? -32.187 23.290 11.297 1.00 40.53 332 SER A O 1
ATOM 2632 N N . ILE A 1 333 ? -30.297 23.796 10.200 1.00 40.88 333 ILE A N 1
ATOM 2633 C CA . ILE A 1 333 ? -30.941 24.561 9.119 1.00 40.88 333 ILE A CA 1
ATOM 2634 C C . ILE A 1 333 ? -31.782 23.642 8.220 1.00 40.88 333 ILE A C 1
ATOM 2636 O O . ILE A 1 333 ? -32.920 23.979 7.903 1.00 40.88 333 ILE A O 1
ATOM 2640 N N . ASN A 1 334 ? -31.283 22.452 7.880 1.00 41.84 334 ASN A N 1
ATOM 2641 C CA . ASN A 1 334 ? -32.026 21.494 7.053 1.00 41.84 334 ASN A CA 1
ATOM 2642 C C . ASN A 1 334 ? -33.270 20.922 7.766 1.00 41.84 334 ASN A C 1
ATOM 2644 O O . ASN A 1 334 ? -34.285 20.664 7.121 1.00 41.84 334 ASN A O 1
ATOM 2648 N N . LEU A 1 335 ? -33.232 20.774 9.096 1.00 41.00 335 LEU A N 1
ATOM 2649 C CA . LEU A 1 335 ? -34.388 20.375 9.920 1.00 41.00 335 LEU A CA 1
ATOM 2650 C C . LEU A 1 335 ? -35.438 21.490 10.081 1.00 41.00 335 LEU A C 1
ATOM 2652 O O . LEU A 1 335 ? -36.615 21.205 10.286 1.00 41.00 335 LEU A O 1
ATOM 2656 N N . LEU A 1 336 ? -35.033 22.758 9.971 1.00 37.97 336 LEU A N 1
ATOM 2657 C CA . LEU A 1 336 ? -35.943 23.911 9.996 1.00 37.97 336 LEU A CA 1
ATOM 2658 C C . LEU A 1 336 ? -36.570 24.213 8.626 1.00 37.97 336 LEU A C 1
ATOM 2660 O O . LEU A 1 336 ? -37.591 24.884 8.571 1.00 37.97 336 LEU A O 1
ATOM 2664 N N . GLN A 1 337 ? -35.981 23.715 7.536 1.00 38.25 337 GLN A N 1
ATOM 2665 C CA . GLN A 1 337 ? -36.510 23.845 6.170 1.00 38.25 337 GLN A CA 1
ATOM 2666 C C . GLN A 1 337 ? -37.371 22.649 5.723 1.00 38.25 337 GLN A C 1
ATOM 2668 O O . GLN A 1 337 ? -37.923 22.672 4.626 1.00 38.25 337 GLN A O 1
ATOM 2673 N N . SER A 1 338 ? -37.469 21.603 6.549 1.00 41.28 338 SER A N 1
ATOM 2674 C CA . SER A 1 338 ? -38.260 20.387 6.294 1.00 41.28 338 SER A CA 1
ATOM 2675 C C . SER A 1 338 ? -39.518 20.264 7.171 1.00 41.28 338 SER A C 1
ATOM 2677 O O . SER A 1 338 ? -40.169 19.220 7.148 1.00 41.28 338 SER A O 1
ATOM 2679 N N . ASN A 1 339 ? -39.882 21.336 7.888 1.00 36.84 339 ASN A N 1
ATOM 2680 C CA . ASN A 1 339 ? -41.178 21.538 8.553 1.00 36.84 339 ASN A CA 1
ATOM 2681 C C . ASN A 1 339 ? -41.912 22.734 7.936 1.00 36.84 339 ASN A C 1
ATOM 2683 O O . ASN A 1 339 ? -43.152 22.790 8.079 1.00 36.84 339 ASN A O 1
#

InterPro domains:
  IPR049232 Family of unknown function DUF6829 [PF20717] (26-324)

Radius of gyration: 21.03 Å; chains: 1; bounding box: 66×46×50 Å